Protein AF-A0A7S3NRA3-F1 (afdb_monomer_lite)

Foldseek 3Di:
DVCPVVVQVVVVVVCVPPPDDDDDDDPFQKDKDWDADPPPPWDQVVLDDPQKDWDAQQQFPRLGIIIMGGGNDDRDTPDDDDDVVVNVLSCLLQLQDDDCLRAPPPPHDCVQAVCVLRVNDDPPDDDDPPNVVNVCCLQPNWNQWHKFKKFWAAPPDDDDPGDDADQVCVPDDPQRDAQQNADWQFFKAWPPDDDDTQWTFRHGHGGMGIIGGGCQAQHQDDIPPDDPDRHYDPPTWIKGWDDDPVDIDIITMHTDQRPSRSVSSVVSNVVNVD

Sequence (274 aa):
AAHAQTLTKHIKRYKLRAKLTVRLLGEDEASVWHAWDDSNGVNWDSIVKSTSLSLKDPRAPGLGYRLLQLDQNTPQADLEKTTEEAYTIRRYLNGIPEGQDEISKEHALPQETNMDIMNGIDFHKGCYVGQELTIRTRHRGVVRKRILPCVVYEKEHAPPTALQYHADSAASSLESVTADMIPRDTSIGRFEKRGRSAGKWLKGVGNIGLGLCRLENMTDVTLPGDAASGAFNPEDEFVLDWGEEENRNRVKVKAFVPDWLRTGLDAENSRHQK

Structure (mmCIF, N/CA/C/O backbone):
data_AF-A0A7S3NRA3-F1
#
_entry.id   AF-A0A7S3NRA3-F1
#
loop_
_atom_site.group_PDB
_atom_site.id
_atom_site.type_symbol
_atom_site.label_atom_id
_atom_site.label_alt_id
_atom_site.label_comp_id
_atom_site.label_asym_id
_atom_site.label_entity_id
_atom_site.label_seq_id
_atom_site.pdbx_PDB_ins_code
_atom_site.Cartn_x
_atom_site.Cartn_y
_atom_site.Cartn_z
_atom_site.occupancy
_atom_site.B_iso_or_equiv
_atom_site.auth_seq_id
_atom_site.auth_comp_id
_atom_site.auth_asym_id
_atom_site.auth_atom_id
_atom_site.pdbx_PDB_model_num
ATOM 1 N N . ALA A 1 1 ? 1.410 4.271 17.592 1.00 59.12 1 ALA A N 1
ATOM 2 C CA . ALA A 1 1 ? 1.042 5.298 18.601 1.00 59.12 1 ALA A CA 1
ATOM 3 C C . ALA A 1 1 ? 1.138 6.761 18.112 1.00 59.12 1 ALA A C 1
ATOM 5 O O . ALA A 1 1 ? 0.214 7.531 18.364 1.00 59.12 1 ALA A O 1
ATOM 6 N N . ALA A 1 2 ? 2.202 7.167 17.399 1.00 74.69 2 ALA A N 1
ATOM 7 C CA . ALA A 1 2 ? 2.541 8.582 17.148 1.00 74.69 2 ALA A CA 1
ATOM 8 C C . ALA A 1 2 ? 1.426 9.473 16.547 1.00 74.69 2 ALA A C 1
ATOM 10 O O . ALA A 1 2 ? 1.307 10.645 16.902 1.00 74.69 2 ALA A O 1
ATOM 11 N N . HIS A 1 3 ? 0.564 8.941 15.672 1.00 86.94 3 HIS A N 1
ATOM 12 C CA . HIS A 1 3 ? -0.483 9.736 15.009 1.00 86.94 3 HIS A CA 1
ATOM 13 C C . HIS A 1 3 ? -1.850 9.720 15.713 1.00 86.94 3 HIS A C 1
ATOM 15 O O . HIS A 1 3 ? -2.724 10.518 15.363 1.00 86.94 3 HIS A O 1
ATOM 21 N N . ALA A 1 4 ? -2.047 8.870 16.727 1.00 90.12 4 ALA A N 1
ATOM 22 C CA . ALA A 1 4 ? -3.347 8.690 17.381 1.00 90.12 4 ALA A CA 1
ATOM 23 C C . ALA A 1 4 ? -3.831 9.971 18.088 1.00 90.12 4 ALA A C 1
ATOM 25 O O . ALA A 1 4 ? -5.007 10.345 18.008 1.00 90.12 4 ALA A O 1
ATOM 26 N N . GLN A 1 5 ? -2.912 10.708 18.720 1.00 91.69 5 GLN A N 1
ATOM 27 C CA . GLN A 1 5 ? -3.217 11.996 19.349 1.00 91.69 5 GLN A CA 1
ATOM 28 C C . GLN A 1 5 ? -3.632 13.053 18.323 1.00 91.69 5 GLN A C 1
ATOM 30 O O . GLN A 1 5 ? -4.602 13.784 18.538 1.00 91.69 5 GLN A O 1
ATOM 35 N N . THR A 1 6 ? -2.931 13.113 17.191 1.00 91.94 6 THR A N 1
ATOM 36 C CA . THR A 1 6 ? -3.253 14.023 16.086 1.00 91.94 6 THR A CA 1
ATOM 37 C C . THR A 1 6 ? -4.637 13.723 15.519 1.00 91.94 6 THR A C 1
ATOM 39 O O . THR A 1 6 ? -5.443 14.643 15.372 1.00 91.94 6 THR A O 1
ATOM 42 N N . LEU A 1 7 ? -4.958 12.445 15.291 1.00 91.56 7 LEU A N 1
ATOM 43 C CA . LEU A 1 7 ? -6.283 12.020 14.837 1.00 91.56 7 LEU A CA 1
ATOM 44 C C . LEU A 1 7 ? -7.375 12.374 15.857 1.00 91.56 7 LEU A C 1
ATOM 46 O O . LEU A 1 7 ? -8.414 12.914 15.488 1.00 91.56 7 LEU A O 1
ATOM 50 N N . THR A 1 8 ? -7.121 12.170 17.150 1.00 93.12 8 THR A N 1
ATOM 51 C CA . THR A 1 8 ? -8.066 12.537 18.218 1.00 93.12 8 THR A CA 1
ATOM 52 C C . THR A 1 8 ? -8.358 14.035 18.227 1.00 93.12 8 THR A C 1
ATOM 54 O O . THR A 1 8 ? -9.518 14.443 18.318 1.00 93.12 8 THR A O 1
ATOM 57 N N . LYS A 1 9 ? -7.319 14.874 18.108 1.00 92.38 9 LYS A N 1
ATOM 58 C CA . LYS A 1 9 ? -7.473 16.334 18.000 1.00 92.38 9 LYS A CA 1
ATOM 59 C C . LYS A 1 9 ? -8.262 16.714 16.745 1.00 92.38 9 LYS A C 1
ATOM 61 O O . LYS A 1 9 ? -9.128 17.584 16.821 1.00 92.38 9 LYS A O 1
ATOM 66 N N . HIS A 1 10 ? -8.001 16.045 15.621 1.00 92.12 10 HIS A N 1
ATOM 67 C CA . HIS A 1 10 ? -8.728 16.255 14.373 1.00 92.12 10 HIS A CA 1
ATOM 68 C C . HIS A 1 10 ? -10.219 15.922 14.532 1.00 92.12 10 HIS A C 1
ATOM 70 O O . HIS A 1 10 ? -11.051 16.794 14.312 1.00 92.12 10 HIS A O 1
ATOM 76 N N . ILE A 1 11 ? -10.581 14.732 15.022 1.00 93.06 11 ILE A N 1
ATOM 77 C CA . ILE A 1 11 ? -11.990 14.347 15.230 1.00 93.06 11 ILE A CA 1
ATOM 78 C C . ILE A 1 11 ? -12.690 15.319 16.194 1.00 93.06 11 ILE A C 1
ATOM 80 O O . ILE A 1 11 ? -13.798 15.781 15.919 1.00 93.06 11 ILE A O 1
ATOM 84 N N . LYS A 1 12 ? -12.034 15.700 17.303 1.00 91.31 12 LYS A N 1
ATOM 85 C CA . LYS A 1 12 ? -12.592 16.658 18.275 1.00 91.31 12 LYS A CA 1
ATOM 86 C C . LYS A 1 12 ? -12.882 18.030 17.661 1.00 91.31 12 LYS A C 1
ATOM 88 O O . LYS A 1 12 ? -13.860 18.656 18.063 1.00 91.31 12 LYS A O 1
ATOM 93 N N . ARG A 1 13 ? -12.094 18.472 16.673 1.00 91.62 13 ARG A N 1
ATOM 94 C CA . ARG A 1 13 ? -12.340 19.716 15.924 1.00 91.62 13 ARG A CA 1
ATOM 95 C C . ARG A 1 13 ? -13.656 19.667 15.137 1.00 91.62 13 ARG A C 1
ATOM 97 O O . ARG A 1 13 ? -14.356 20.671 15.088 1.00 91.62 13 ARG A O 1
ATOM 104 N N . TYR A 1 14 ? -14.006 18.513 14.566 1.00 91.12 14 TYR A N 1
ATOM 105 C CA . TYR A 1 14 ? -15.191 18.346 13.708 1.00 91.12 14 TYR A CA 1
ATOM 106 C C . TYR A 1 14 ? -16.435 17.809 14.430 1.00 91.12 14 TYR A C 1
ATOM 108 O O . TYR A 1 14 ? -17.508 17.761 13.840 1.00 91.12 14 TYR A O 1
ATOM 116 N N . LYS A 1 15 ? -16.336 17.456 15.717 1.00 87.81 15 LYS A N 1
ATOM 117 C CA . LYS A 1 15 ? -17.456 16.937 16.523 1.00 87.81 15 LYS A CA 1
ATOM 118 C C . LYS A 1 15 ? -18.654 17.905 16.640 1.00 87.81 15 LYS A C 1
ATOM 120 O O . LYS A 1 15 ? -19.714 17.446 17.030 1.00 87.81 15 LYS A O 1
ATOM 125 N N . LEU A 1 16 ? -18.509 19.209 16.367 1.00 79.50 16 LEU A N 1
ATOM 126 C CA . LEU A 1 16 ? -19.531 20.284 16.443 1.00 79.50 16 LEU A CA 1
ATOM 127 C C . LEU A 1 16 ? -20.929 19.865 16.956 1.00 79.50 16 LEU A C 1
ATOM 129 O O . LEU A 1 16 ? -21.807 19.485 16.188 1.00 79.50 16 LEU A O 1
ATOM 133 N N . ARG A 1 17 ? -21.142 19.973 18.278 1.00 85.62 17 ARG A N 1
ATOM 134 C CA . ARG A 1 17 ? -22.406 19.664 18.991 1.00 85.62 17 ARG A CA 1
ATOM 135 C C . ARG A 1 17 ? -22.918 18.216 18.882 1.00 85.62 17 ARG A C 1
ATOM 137 O O . ARG A 1 17 ? -23.920 17.896 19.519 1.00 85.62 17 ARG A O 1
ATOM 144 N N . ALA A 1 18 ? -22.244 17.325 18.158 1.00 92.06 18 ALA A N 1
ATOM 145 C CA . ALA A 1 18 ? -22.590 15.913 18.116 1.00 92.06 18 ALA A CA 1
ATOM 146 C C . ALA A 1 18 ? -22.440 15.277 19.505 1.00 92.06 18 ALA A C 1
ATOM 148 O O . ALA A 1 18 ? -21.462 15.510 20.230 1.00 92.06 18 ALA A O 1
ATOM 149 N N . LYS A 1 19 ? -23.407 14.426 19.861 1.00 92.81 19 LYS A N 1
ATOM 150 C CA . LYS A 1 19 ? -23.413 13.629 21.095 1.00 92.81 19 LYS A CA 1
ATOM 151 C C . LYS A 1 19 ? -22.446 12.440 20.972 1.00 92.81 19 LYS A C 1
ATOM 153 O O . LYS A 1 19 ? -22.865 11.293 20.935 1.00 92.81 19 LYS A O 1
ATOM 158 N N . LEU A 1 20 ? -21.150 12.729 20.859 1.00 92.50 20 LEU A N 1
ATOM 159 C CA . LEU A 1 20 ? -20.082 11.748 20.629 1.00 92.50 20 LEU A CA 1
ATOM 160 C C . LEU A 1 20 ? -18.933 11.952 21.618 1.00 92.50 20 LEU A C 1
ATOM 162 O O . LEU A 1 20 ? -18.369 13.038 21.667 1.00 92.50 20 LEU A O 1
ATOM 166 N N . THR A 1 21 ? -18.503 10.940 22.362 1.00 91.81 21 THR A N 1
ATOM 167 C CA . THR A 1 21 ? -17.294 11.042 23.202 1.00 91.81 21 THR A CA 1
ATOM 168 C C . THR A 1 21 ? -16.125 10.352 22.514 1.00 91.81 21 THR A C 1
ATOM 170 O O . THR A 1 21 ? -16.274 9.253 21.998 1.00 91.81 21 THR A O 1
ATOM 173 N N . VAL A 1 22 ? -14.962 11.011 22.492 1.00 92.69 22 VAL A N 1
ATOM 174 C CA . VAL A 1 22 ? -13.744 10.489 21.856 1.00 92.69 22 VAL A CA 1
ATOM 175 C C . VAL A 1 22 ? -12.616 10.497 22.876 1.00 92.69 22 VAL A C 1
ATOM 177 O O . VAL A 1 22 ? -12.253 11.559 23.401 1.00 92.69 22 VAL A O 1
ATOM 180 N N . ARG A 1 23 ? -12.058 9.315 23.130 1.00 93.06 23 ARG A N 1
ATOM 181 C CA . ARG A 1 23 ? -10.952 9.073 24.054 1.00 93.06 23 ARG A CA 1
ATOM 182 C C . ARG A 1 23 ? -9.958 8.114 23.399 1.00 93.06 23 ARG A C 1
ATOM 184 O O . ARG A 1 23 ? -10.362 7.248 22.632 1.00 93.06 23 ARG A O 1
ATOM 191 N N . LEU A 1 24 ? -8.678 8.303 23.698 1.00 93.38 24 LEU A N 1
ATOM 192 C CA . LEU A 1 24 ? -7.640 7.331 23.371 1.00 93.38 24 LEU A CA 1
ATOM 193 C C . LEU A 1 24 ? -7.653 6.219 24.418 1.00 93.38 24 LEU A C 1
ATOM 195 O O . LEU A 1 24 ? -7.679 6.520 25.612 1.00 93.38 24 LEU A O 1
ATOM 199 N N . LEU A 1 25 ? -7.653 4.974 23.958 1.00 92.25 25 LEU A N 1
ATOM 200 C CA . LEU A 1 25 ? -7.436 3.815 24.817 1.00 92.25 25 LEU A CA 1
ATOM 201 C C . LEU A 1 25 ? -5.934 3.675 25.088 1.00 92.25 25 LEU A C 1
ATOM 203 O O . LEU A 1 25 ? -5.132 3.904 24.176 1.00 92.25 25 LEU A O 1
ATOM 207 N N . GLY A 1 26 ? -5.577 3.366 26.333 1.00 90.19 26 GLY A N 1
ATOM 208 C CA . GLY A 1 26 ? -4.221 2.981 26.711 1.00 90.19 26 GLY A CA 1
ATOM 209 C C . GLY A 1 26 ? -3.817 1.643 26.092 1.00 90.19 26 GLY A C 1
ATOM 210 O O . GLY A 1 26 ? -4.669 0.850 25.689 1.00 90.19 26 GLY A O 1
ATOM 211 N N . GLU A 1 27 ? -2.510 1.391 26.015 1.00 87.19 27 GLU A N 1
ATOM 212 C CA . GLU A 1 27 ? -1.958 0.115 25.524 1.00 87.19 27 GLU A CA 1
ATOM 213 C C . GLU A 1 27 ? -2.350 -1.068 26.425 1.00 87.19 27 GLU A C 1
ATOM 215 O O . GLU A 1 27 ? -2.384 -2.211 25.983 1.00 87.19 27 GLU A O 1
ATOM 220 N N . ASP A 1 28 ? -2.694 -0.778 27.678 1.00 89.88 28 ASP A N 1
ATOM 221 C CA . ASP A 1 28 ? -3.204 -1.708 28.675 1.00 89.88 28 ASP A CA 1
ATOM 222 C C . ASP A 1 28 ? -4.719 -1.960 28.580 1.00 89.88 28 ASP A C 1
ATOM 224 O O . ASP A 1 28 ? -5.219 -2.928 29.153 1.00 89.88 28 ASP A O 1
ATOM 228 N N . GLU A 1 29 ? -5.455 -1.101 27.870 1.00 93.12 29 GLU A N 1
ATOM 229 C CA . GLU A 1 29 ? -6.908 -1.211 27.701 1.00 93.12 29 GLU A CA 1
ATOM 230 C C . GLU A 1 29 ? -7.298 -1.962 26.429 1.00 93.12 29 GLU A C 1
ATOM 232 O O . GLU A 1 29 ? -8.356 -2.590 26.387 1.00 93.12 29 GLU A O 1
ATOM 237 N N . ALA A 1 30 ? -6.500 -1.845 25.365 1.00 93.31 30 ALA A N 1
ATOM 238 C CA . ALA A 1 30 ? -6.765 -2.547 24.121 1.00 93.31 30 ALA A CA 1
ATOM 239 C C . ALA A 1 30 ? -5.512 -2.749 23.266 1.00 93.31 30 ALA A C 1
ATOM 241 O O . ALA A 1 30 ? -4.667 -1.862 23.146 1.00 93.31 30 ALA A O 1
ATOM 242 N N . SER A 1 31 ? -5.464 -3.881 22.565 1.00 93.56 31 SER A N 1
ATOM 243 C CA . SER A 1 31 ? -4.433 -4.195 21.576 1.00 93.56 31 SER A CA 1
ATOM 244 C C . SER A 1 31 ? -5.043 -4.682 20.260 1.00 93.56 31 SER A C 1
ATOM 246 O O . SER A 1 31 ? -6.113 -5.296 20.223 1.00 93.56 31 SER A O 1
ATOM 248 N N . VAL A 1 32 ? -4.370 -4.365 19.152 1.00 93.75 32 VAL A N 1
ATOM 249 C CA . VAL A 1 32 ? -4.775 -4.768 17.800 1.00 93.75 32 VAL A CA 1
ATOM 250 C C . VAL A 1 32 ? -3.799 -5.814 17.300 1.00 93.75 32 VAL A C 1
ATOM 252 O O . VAL A 1 32 ? -2.595 -5.581 17.280 1.00 93.75 32 VAL A O 1
ATOM 255 N N . TRP A 1 33 ? -4.339 -6.939 16.854 1.00 94.44 33 TRP A N 1
ATOM 256 C CA . TRP A 1 33 ? -3.578 -8.050 16.312 1.00 94.44 33 TRP A CA 1
ATOM 257 C C . TRP A 1 33 ? -4.037 -8.355 14.897 1.00 94.44 33 TRP A C 1
ATOM 259 O O . TRP A 1 33 ? -5.157 -8.035 14.481 1.00 94.44 33 TRP A O 1
ATOM 269 N N . HIS A 1 34 ? -3.159 -9.019 14.165 1.00 95.25 34 HIS A N 1
ATOM 270 C CA . HIS A 1 34 ? -3.490 -9.621 12.895 1.00 95.25 34 HIS A CA 1
ATOM 271 C C . HIS A 1 34 ? -3.170 -11.105 12.954 1.00 95.25 34 HIS A C 1
ATOM 273 O O . HIS A 1 34 ? -2.118 -11.494 13.454 1.00 95.25 34 HIS A O 1
ATOM 279 N N . ALA A 1 35 ? -4.084 -11.911 12.442 1.00 94.31 35 ALA A N 1
ATOM 280 C CA . ALA A 1 35 ? -3.972 -13.354 12.421 1.00 94.31 35 ALA A CA 1
ATOM 281 C C . ALA A 1 35 ? -4.314 -13.854 11.021 1.00 94.31 35 ALA A C 1
ATOM 283 O O . ALA A 1 35 ? -5.191 -13.312 10.349 1.00 94.31 35 ALA A O 1
ATOM 284 N N . TRP A 1 36 ? -3.604 -14.868 10.559 1.00 93.94 36 TRP A N 1
ATOM 285 C CA . TRP A 1 36 ? -3.841 -15.485 9.264 1.00 93.94 36 TRP A CA 1
ATOM 286 C C . TRP A 1 36 ? -3.531 -16.969 9.354 1.00 93.94 36 TRP A C 1
ATOM 288 O O . TRP A 1 36 ? -2.744 -17.396 10.195 1.00 93.94 36 TRP A O 1
ATOM 298 N N . ASP A 1 37 ? -4.166 -17.731 8.477 1.00 91.81 37 ASP A N 1
ATOM 299 C CA . ASP A 1 37 ? -3.952 -19.159 8.338 1.00 91.81 37 ASP A CA 1
ATOM 300 C C . ASP A 1 37 ? -4.157 -19.525 6.871 1.00 91.81 37 ASP A C 1
ATOM 302 O O . ASP A 1 37 ? -5.283 -19.543 6.375 1.00 91.81 37 ASP A O 1
ATOM 306 N N . ASP A 1 38 ? -3.058 -19.788 6.172 1.00 88.94 38 ASP A N 1
ATOM 307 C CA . ASP A 1 38 ? -3.102 -20.122 4.750 1.00 88.94 38 ASP A CA 1
ATOM 308 C C . ASP A 1 38 ? -3.606 -21.566 4.516 1.00 88.94 38 ASP A C 1
ATOM 310 O O . ASP A 1 38 ? -3.949 -21.924 3.389 1.00 88.94 38 ASP A O 1
ATOM 314 N N . SER A 1 39 ? -3.723 -22.383 5.575 1.00 86.44 39 SER A N 1
ATOM 315 C CA . SER A 1 39 ? -4.305 -23.733 5.528 1.00 86.44 39 SER A CA 1
ATOM 316 C C . SER A 1 39 ? -5.827 -23.762 5.728 1.00 86.44 39 SER A C 1
ATOM 318 O O . SER A 1 39 ? -6.461 -24.780 5.446 1.00 86.44 39 SER A O 1
ATOM 320 N N . ASN A 1 40 ? -6.430 -22.644 6.156 1.00 78.88 40 ASN A N 1
ATOM 321 C CA . ASN A 1 40 ? -7.851 -22.518 6.509 1.00 78.88 40 ASN A CA 1
ATOM 322 C C . ASN A 1 40 ? -8.345 -23.531 7.569 1.00 78.88 40 ASN A C 1
ATOM 324 O O . ASN A 1 40 ? -9.515 -23.917 7.560 1.00 78.88 40 ASN A O 1
ATOM 328 N N . GLY A 1 41 ? -7.476 -23.965 8.480 1.00 76.75 41 GLY A N 1
ATOM 329 C CA . GLY A 1 41 ? -7.813 -24.814 9.621 1.00 76.75 41 GLY A CA 1
ATOM 330 C C . GLY A 1 41 ? -8.426 -24.060 10.808 1.00 76.75 41 GLY A C 1
ATOM 331 O O . GLY A 1 41 ? -9.124 -24.668 11.621 1.00 76.75 41 GLY A O 1
ATOM 332 N N . VAL A 1 42 ? -8.217 -22.745 10.919 1.00 81.44 42 VAL A N 1
ATOM 333 C CA . VAL A 1 42 ? -8.727 -21.947 12.048 1.00 81.44 42 VAL A CA 1
ATOM 334 C C . VAL A 1 42 ? -10.215 -21.610 11.907 1.00 81.44 42 VAL A C 1
ATOM 336 O O . VAL A 1 42 ? -10.651 -20.970 10.948 1.00 81.44 42 VAL A O 1
ATOM 339 N N . ASN A 1 43 ? -10.996 -21.941 12.941 1.00 82.25 43 ASN A N 1
ATOM 340 C CA . ASN A 1 43 ? -12.360 -21.441 13.102 1.00 82.25 43 ASN A CA 1
ATOM 341 C C . ASN A 1 43 ? -12.359 -20.052 13.770 1.00 82.25 43 ASN A C 1
ATOM 343 O O . ASN A 1 43 ? -12.315 -19.936 14.997 1.00 82.25 43 ASN A O 1
ATOM 347 N N . TRP A 1 44 ? -12.458 -18.996 12.966 1.00 81.81 44 TRP A N 1
ATOM 348 C CA . TRP A 1 44 ? -12.409 -17.603 13.423 1.00 81.81 44 TRP A CA 1
ATOM 349 C C . TRP A 1 44 ? -13.550 -17.187 14.363 1.00 81.81 44 TRP A C 1
ATOM 351 O O . TRP A 1 44 ? -13.355 -16.271 15.164 1.00 81.81 44 TRP A O 1
ATOM 361 N N . ASP A 1 45 ? -14.697 -17.874 14.328 1.00 78.44 45 ASP A N 1
ATOM 362 C CA . ASP A 1 45 ? -15.826 -17.597 15.227 1.00 78.44 45 ASP A CA 1
ATOM 363 C C . ASP A 1 45 ? -15.503 -17.999 16.675 1.00 78.44 45 ASP A C 1
ATOM 365 O O . ASP A 1 45 ? -15.982 -17.378 17.621 1.00 78.44 45 ASP A O 1
ATOM 369 N N . SER A 1 46 ? -14.627 -18.995 16.865 1.00 74.88 46 SER A N 1
ATOM 370 C CA . SER A 1 46 ? -14.194 -19.457 18.196 1.00 74.88 46 SER A CA 1
ATOM 371 C C . SER A 1 46 ? -13.278 -18.470 18.932 1.00 74.88 46 SER A C 1
ATOM 373 O O . SER A 1 46 ? -13.130 -18.546 20.154 1.00 74.88 46 SER A O 1
ATOM 375 N N . ILE A 1 47 ? -12.692 -17.517 18.200 1.00 74.25 47 ILE A N 1
ATOM 376 C CA . ILE A 1 47 ? -11.830 -16.464 18.752 1.00 74.25 47 ILE A CA 1
ATOM 377 C C . ILE A 1 47 ? -12.675 -15.325 19.344 1.00 74.25 47 ILE A C 1
ATOM 379 O O . ILE A 1 47 ? -12.199 -14.576 20.198 1.00 74.25 47 ILE A O 1
ATOM 383 N N . VAL A 1 48 ? -13.946 -15.203 18.941 1.00 76.75 48 VAL A N 1
ATOM 384 C CA . VAL A 1 48 ? -14.860 -14.186 19.468 1.00 76.75 48 VAL A CA 1
ATOM 385 C C . VAL A 1 48 ? -15.223 -14.521 20.916 1.00 76.75 48 VAL A C 1
ATOM 387 O O . VAL A 1 48 ? -15.832 -15.548 21.212 1.00 76.75 48 VAL A O 1
ATOM 390 N N . LYS A 1 49 ? -14.851 -13.630 21.836 1.00 76.00 49 LYS A N 1
ATOM 391 C CA . LYS A 1 49 ? -15.109 -13.737 23.282 1.00 76.00 49 LYS A CA 1
ATOM 392 C C . LYS A 1 49 ? -15.580 -12.388 23.820 1.00 76.00 49 LYS A C 1
ATOM 394 O O . LYS A 1 49 ? -15.572 -11.390 23.107 1.00 76.00 49 LYS A O 1
ATOM 399 N N . SER A 1 50 ? -15.959 -12.324 25.096 1.00 75.56 50 SER A N 1
ATOM 400 C CA . SER A 1 50 ? -16.383 -11.064 25.731 1.00 75.56 50 SER A CA 1
ATOM 401 C C . SER A 1 50 ? -15.332 -9.947 25.646 1.00 75.56 50 SER A C 1
ATOM 403 O O . SER A 1 50 ? -15.707 -8.779 25.599 1.00 75.56 50 SER A O 1
ATOM 405 N N . THR A 1 51 ? -14.040 -10.293 25.600 1.00 80.50 51 THR A N 1
ATOM 406 C CA . THR A 1 51 ? -12.919 -9.340 25.507 1.00 80.50 51 THR A CA 1
ATOM 407 C C . THR A 1 51 ? -12.189 -9.367 24.160 1.00 80.50 51 THR A C 1
ATOM 409 O O . THR A 1 51 ? -11.175 -8.688 24.014 1.00 80.50 51 THR A O 1
ATOM 412 N N . SER A 1 52 ? -12.702 -10.098 23.162 1.00 87.25 52 SER A N 1
ATOM 413 C CA . SER A 1 52 ? -12.032 -10.287 21.869 1.00 87.25 52 SER A CA 1
ATOM 414 C C . SER A 1 52 ? -13.025 -10.184 20.712 1.00 87.25 52 SER A C 1
ATOM 416 O O . SER A 1 52 ? -13.995 -10.940 20.648 1.00 87.25 52 SER A O 1
ATOM 418 N N . LEU A 1 53 ? -12.765 -9.284 19.763 1.00 88.94 53 LEU A N 1
ATOM 419 C CA . LEU A 1 53 ? -13.502 -9.191 18.500 1.00 88.94 53 LEU A CA 1
ATOM 420 C C . LEU A 1 53 ? -12.628 -9.689 17.352 1.00 88.94 53 LEU A C 1
ATOM 422 O O . LEU A 1 53 ? -11.443 -9.371 17.309 1.00 88.94 53 LEU A O 1
ATOM 426 N N . SER A 1 54 ? -13.228 -10.411 16.407 1.00 91.06 54 SER A N 1
ATOM 427 C CA . SER A 1 54 ? -12.574 -10.881 15.184 1.00 91.06 54 SER A CA 1
ATOM 428 C C . SER A 1 54 ? -13.312 -10.341 13.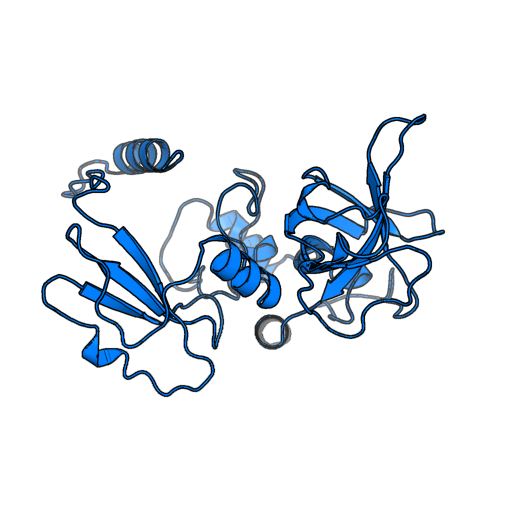964 1.00 91.06 54 SER A C 1
ATOM 430 O O . SER A 1 54 ? -14.542 -10.373 13.904 1.00 91.06 54 SER A O 1
ATOM 432 N N . LEU A 1 55 ? -12.567 -9.812 12.998 1.00 91.62 55 LEU A N 1
ATOM 433 C CA . LEU A 1 55 ? -13.093 -9.256 11.756 1.00 91.62 55 LEU A CA 1
ATOM 434 C C . LEU A 1 55 ? -12.204 -9.716 10.610 1.00 91.62 55 LEU A C 1
ATOM 436 O O . LEU A 1 55 ? -10.990 -9.540 10.669 1.00 91.62 55 LEU A O 1
ATOM 440 N N . LYS A 1 56 ? -12.792 -10.254 9.541 1.00 93.31 56 LYS A N 1
ATOM 441 C CA . LYS A 1 56 ? -12.033 -10.521 8.316 1.00 93.31 56 LYS A CA 1
ATOM 442 C C . LYS A 1 56 ? -11.419 -9.215 7.811 1.00 93.31 56 LYS A C 1
ATOM 444 O O . LYS A 1 56 ? -12.108 -8.196 7.757 1.00 93.31 56 LYS A O 1
ATOM 449 N N . ASP A 1 57 ? -10.141 -9.240 7.448 1.00 96.12 57 ASP A N 1
ATOM 450 C CA . ASP A 1 57 ? -9.478 -8.059 6.908 1.00 96.12 57 ASP A CA 1
ATOM 451 C C . ASP A 1 57 ? -10.093 -7.708 5.538 1.00 96.12 57 ASP A C 1
ATOM 453 O O . ASP A 1 57 ? -10.071 -8.538 4.624 1.00 96.12 57 ASP A O 1
ATOM 457 N N . PRO A 1 58 ? -10.687 -6.512 5.376 1.00 95.56 58 PRO A N 1
ATOM 458 C CA . PRO A 1 58 ? -11.448 -6.182 4.177 1.00 95.56 58 PRO A CA 1
ATOM 459 C C . PRO A 1 58 ? -10.567 -5.720 3.012 1.00 95.56 58 PRO A C 1
ATOM 461 O O . PRO A 1 58 ? -11.093 -5.485 1.925 1.00 95.56 58 PRO A O 1
ATOM 464 N N . ARG A 1 59 ? -9.257 -5.528 3.219 1.00 97.00 59 ARG A N 1
ATOM 465 C CA . ARG A 1 59 ? -8.399 -4.845 2.239 1.00 97.00 59 ARG A CA 1
ATOM 466 C C . ARG A 1 59 ? -8.083 -5.710 1.029 1.00 97.00 59 ARG A C 1
ATOM 468 O O . ARG A 1 59 ? -8.069 -5.200 -0.084 1.00 97.00 59 ARG A O 1
ATOM 475 N N . ALA A 1 60 ? -7.856 -7.002 1.241 1.00 95.56 60 ALA A N 1
ATOM 476 C CA . ALA A 1 60 ? -7.635 -7.956 0.166 1.00 95.56 60 ALA A CA 1
ATOM 477 C C . ALA A 1 60 ? -8.130 -9.360 0.547 1.00 95.56 60 ALA A C 1
ATOM 479 O O . ALA A 1 60 ? -8.069 -9.744 1.721 1.00 95.56 60 ALA A O 1
ATOM 480 N N . PRO A 1 61 ? -8.604 -10.153 -0.432 1.00 93.62 61 PRO A N 1
ATOM 481 C CA . PRO A 1 61 ? -8.907 -11.563 -0.224 1.00 93.62 61 PRO A CA 1
ATOM 482 C C . PRO A 1 61 ? -7.697 -12.313 0.342 1.00 93.62 61 PRO A C 1
ATOM 484 O O . PRO A 1 61 ? -6.573 -12.100 -0.096 1.00 93.62 61 PRO A O 1
ATOM 487 N N . GLY A 1 62 ? -7.929 -13.194 1.316 1.00 90.94 62 GLY A N 1
ATOM 488 C CA . GLY A 1 62 ? -6.875 -14.030 1.898 1.00 90.94 62 GLY A CA 1
ATOM 489 C C . GLY A 1 62 ? -5.901 -13.303 2.831 1.00 90.94 62 GLY A C 1
ATOM 490 O O . GLY A 1 62 ? -5.031 -13.954 3.397 1.00 90.94 62 GLY A O 1
ATOM 491 N N . LEU A 1 63 ? -6.038 -11.990 3.065 1.00 94.81 63 LEU A N 1
ATOM 492 C CA . LEU A 1 63 ? -5.070 -11.268 3.898 1.00 94.81 63 LEU A CA 1
ATOM 493 C C . LEU A 1 63 ? -5.069 -11.752 5.355 1.00 94.81 63 LEU A C 1
ATOM 495 O O . LEU A 1 63 ? -4.000 -11.830 5.952 1.00 94.81 63 LEU A O 1
ATOM 499 N N . GLY A 1 64 ? -6.227 -12.143 5.886 1.00 94.31 64 GLY A N 1
ATOM 500 C CA . GLY A 1 64 ? -6.375 -12.686 7.234 1.00 94.31 64 GLY A CA 1
ATOM 501 C C . GLY A 1 64 ? -7.507 -12.008 7.997 1.00 94.31 64 GLY A C 1
ATOM 502 O O . GLY A 1 64 ? -8.515 -11.596 7.415 1.00 94.31 64 GLY A O 1
ATOM 503 N N . TYR A 1 65 ? -7.333 -11.910 9.309 1.00 94.12 65 TYR A N 1
ATOM 504 C CA . TYR A 1 65 ? -8.295 -11.396 10.271 1.00 94.12 65 TYR A CA 1
ATOM 505 C C . TYR A 1 65 ? -7.635 -10.375 11.192 1.00 94.12 65 TYR A C 1
ATOM 507 O O . TYR A 1 65 ? -6.494 -10.521 11.631 1.00 94.12 65 TYR A O 1
ATOM 515 N N . ARG A 1 66 ? -8.385 -9.328 11.513 1.00 94.38 66 ARG A N 1
ATOM 516 C CA . ARG A 1 66 ? -8.093 -8.376 12.577 1.00 94.38 66 ARG A CA 1
ATOM 517 C C . ARG A 1 66 ? -8.692 -8.880 13.872 1.00 94.38 66 ARG A C 1
ATOM 519 O O . ARG A 1 66 ? -9.887 -9.169 13.909 1.00 94.38 66 ARG A O 1
ATOM 526 N N . LEU A 1 67 ? -7.885 -8.911 14.925 1.00 93.44 67 LEU A N 1
ATOM 527 C CA . LEU A 1 67 ? -8.358 -9.191 16.273 1.00 93.44 67 LEU A CA 1
ATOM 528 C C . LEU A 1 67 ? -8.202 -7.931 17.122 1.00 93.44 67 LEU A C 1
ATOM 530 O O . LEU A 1 67 ? -7.122 -7.342 17.176 1.00 93.44 67 LEU A O 1
ATOM 534 N N . LEU A 1 68 ? -9.282 -7.508 17.770 1.00 92.94 68 LEU A N 1
ATOM 535 C CA . LEU A 1 68 ? -9.250 -6.454 18.777 1.00 92.94 68 LEU A CA 1
ATOM 536 C C . LEU A 1 68 ? -9.402 -7.108 20.144 1.00 92.94 68 LEU A C 1
ATOM 538 O O . LEU A 1 68 ? -10.450 -7.683 20.433 1.00 92.94 68 LEU A O 1
ATOM 542 N N . GLN A 1 69 ? -8.368 -6.996 20.967 1.00 93.62 69 GLN A N 1
ATOM 543 C CA . GLN A 1 69 ? -8.380 -7.442 22.352 1.00 93.62 69 GLN A CA 1
ATOM 544 C C . GLN A 1 69 ? -8.627 -6.237 23.258 1.00 93.62 69 GLN A C 1
ATOM 546 O O . GLN A 1 69 ? -7.981 -5.210 23.074 1.00 93.62 69 GLN A O 1
ATOM 551 N N . LEU A 1 70 ? -9.556 -6.347 24.207 1.00 92.88 70 LEU A N 1
ATOM 552 C CA . LEU A 1 70 ? -9.983 -5.262 25.108 1.00 92.88 70 LEU A CA 1
ATOM 553 C C . LEU A 1 70 ? -9.468 -5.443 26.548 1.00 92.88 70 LEU A C 1
ATOM 555 O O . LEU A 1 70 ? -10.128 -5.063 27.514 1.00 92.88 70 LEU A O 1
ATOM 559 N N . ASP A 1 71 ? -8.316 -6.092 26.681 1.00 91.00 71 ASP A N 1
ATOM 560 C CA . ASP A 1 71 ? -7.567 -6.275 27.920 1.00 91.00 71 ASP A CA 1
ATOM 561 C C . ASP A 1 71 ? -6.067 -6.464 27.588 1.00 91.00 71 ASP A C 1
ATOM 563 O O . ASP A 1 71 ? -5.652 -6.340 26.431 1.00 91.00 71 ASP A O 1
ATOM 567 N N . GLN A 1 72 ? -5.252 -6.766 28.603 1.00 88.44 72 GLN A N 1
ATOM 568 C CA . GLN A 1 72 ? -3.801 -6.968 28.467 1.00 88.44 72 GLN A CA 1
ATOM 569 C C . GLN A 1 72 ? -3.408 -8.367 27.964 1.00 88.44 72 GLN A C 1
ATOM 571 O O . GLN A 1 72 ? -2.219 -8.666 27.828 1.00 88.44 72 GLN A O 1
ATOM 576 N N . ASN A 1 73 ? -4.373 -9.258 27.732 1.00 88.62 73 ASN A N 1
ATOM 577 C CA . ASN A 1 73 ? -4.073 -10.624 27.331 1.00 88.62 73 ASN A CA 1
ATOM 578 C C . ASN A 1 73 ? -3.696 -10.686 25.846 1.00 88.62 73 ASN A C 1
ATOM 580 O O . ASN A 1 73 ? -3.957 -9.783 25.059 1.00 88.62 73 ASN A O 1
ATOM 584 N N . THR A 1 74 ? -3.073 -11.786 25.434 1.00 87.00 74 THR A N 1
ATOM 585 C CA . THR A 1 74 ? -2.953 -12.110 24.007 1.00 87.00 74 THR A CA 1
ATOM 586 C C . THR A 1 74 ? -4.219 -12.852 23.565 1.00 87.00 74 THR A C 1
ATOM 588 O O . THR A 1 74 ? -4.667 -13.737 24.310 1.00 87.00 74 THR A O 1
ATOM 591 N N . PRO A 1 75 ? -4.796 -12.536 22.385 1.00 86.88 75 PRO A N 1
ATOM 592 C CA . PRO A 1 75 ? -5.908 -13.295 21.832 1.00 86.88 75 PRO A CA 1
ATOM 593 C C . PRO A 1 75 ? -5.600 -14.792 21.830 1.00 86.88 75 PRO A C 1
ATOM 595 O O . PRO A 1 75 ? -4.551 -15.223 21.359 1.00 86.88 75 PRO A O 1
ATOM 598 N N . GLN A 1 76 ? -6.514 -15.586 22.379 1.00 83.31 76 GLN A N 1
ATOM 599 C CA . GLN A 1 76 ? -6.373 -17.039 22.415 1.00 83.31 76 GLN A CA 1
ATOM 600 C C . GLN A 1 76 ? -6.764 -17.598 21.046 1.00 83.31 76 GLN A C 1
ATOM 602 O O . GLN A 1 76 ? -7.953 -17.726 20.753 1.00 83.31 76 GLN A O 1
ATOM 607 N N . ALA A 1 77 ? -5.766 -17.897 20.222 1.00 82.44 77 ALA A N 1
ATOM 608 C CA . ALA A 1 77 ? -5.916 -18.543 18.926 1.00 82.44 77 ALA A CA 1
ATOM 609 C C . ALA A 1 77 ? -4.962 -19.738 18.854 1.00 82.44 77 ALA A C 1
ATOM 611 O O . ALA A 1 77 ? -3.854 -19.666 19.386 1.00 82.44 77 ALA A O 1
ATOM 612 N N . ASP A 1 78 ? -5.386 -20.816 18.196 1.00 85.94 78 ASP A N 1
ATOM 613 C CA . ASP A 1 78 ? -4.530 -21.970 17.896 1.00 85.94 78 ASP A CA 1
ATOM 614 C C . ASP A 1 78 ? -3.615 -21.638 16.707 1.00 85.94 78 ASP A C 1
ATOM 616 O O . ASP A 1 78 ? -3.780 -22.125 15.592 1.00 85.94 78 ASP A O 1
ATOM 620 N N . LEU A 1 79 ? -2.739 -20.660 16.930 1.00 88.12 79 LEU A N 1
ATOM 621 C CA . LEU A 1 79 ? -1.834 -20.087 15.947 1.00 88.12 79 LEU A CA 1
ATOM 622 C C . LEU A 1 79 ? -0.492 -19.789 16.601 1.00 88.12 79 LEU A C 1
ATOM 624 O O . LEU A 1 79 ? -0.410 -19.402 17.769 1.00 88.12 79 LEU A O 1
ATOM 628 N N . GLU A 1 80 ? 0.568 -19.902 15.811 1.00 91.00 80 GLU A N 1
ATOM 629 C CA . GLU A 1 80 ? 1.892 -19.478 16.235 1.00 91.00 80 GLU A CA 1
ATOM 630 C C . GLU A 1 80 ? 1.977 -17.946 16.268 1.00 91.00 80 GLU A C 1
ATOM 632 O O . GLU A 1 80 ? 1.622 -17.248 15.313 1.00 91.00 80 GLU A O 1
ATOM 637 N N . LYS A 1 81 ? 2.473 -17.402 17.383 1.00 93.19 81 LYS A N 1
ATOM 638 C CA . LYS A 1 81 ? 2.761 -15.973 17.492 1.00 93.19 81 LYS A CA 1
ATOM 639 C C . LYS A 1 81 ? 4.032 -15.648 16.711 1.00 93.19 81 LYS A C 1
ATOM 641 O O . LYS A 1 81 ? 5.074 -16.246 16.947 1.00 93.19 81 LYS A O 1
ATOM 646 N N . THR A 1 82 ? 3.965 -14.628 15.862 1.00 94.62 82 THR A N 1
ATOM 647 C CA . THR A 1 82 ? 5.101 -14.160 15.057 1.00 94.62 82 THR A CA 1
ATOM 648 C C . THR A 1 82 ? 5.369 -12.661 15.252 1.00 94.62 82 THR A C 1
ATOM 650 O O . THR A 1 82 ? 4.716 -12.000 16.064 1.00 94.62 82 THR A O 1
ATOM 653 N N . THR A 1 83 ? 6.371 -12.128 14.554 1.00 95.44 83 THR A N 1
ATOM 654 C CA . THR A 1 83 ? 6.842 -10.742 14.671 1.00 95.44 83 THR A CA 1
ATOM 655 C C . THR A 1 83 ? 6.006 -9.762 13.837 1.00 95.44 83 THR A C 1
ATOM 657 O O . THR A 1 83 ? 5.326 -10.136 12.878 1.00 95.44 83 THR A O 1
ATOM 660 N N . GLU A 1 84 ? 6.089 -8.466 14.156 1.00 94.94 84 GLU A N 1
ATOM 661 C CA . GLU A 1 84 ? 5.501 -7.406 13.315 1.00 94.94 84 GLU A CA 1
ATOM 662 C C . GLU A 1 84 ? 6.145 -7.335 11.920 1.00 94.94 84 GLU A C 1
ATOM 664 O O . GLU A 1 84 ? 5.502 -6.942 10.942 1.00 94.94 84 GLU A O 1
ATOM 669 N N . GLU A 1 85 ? 7.409 -7.746 11.809 1.00 95.50 85 GLU A N 1
ATOM 670 C CA . GLU A 1 85 ? 8.113 -7.837 10.534 1.00 95.50 85 GLU A CA 1
ATOM 671 C C . GLU A 1 85 ? 7.499 -8.914 9.635 1.00 95.50 85 GLU A C 1
ATOM 673 O O . GLU A 1 85 ? 7.223 -8.635 8.471 1.00 95.50 85 GLU A O 1
ATOM 678 N N . ALA A 1 86 ? 7.159 -10.093 10.173 1.00 96.56 86 ALA A N 1
ATOM 679 C CA . ALA A 1 86 ? 6.451 -11.132 9.421 1.00 96.56 86 ALA A CA 1
ATOM 680 C C . ALA A 1 86 ? 5.089 -10.638 8.899 1.00 96.56 86 ALA A C 1
ATOM 682 O O . ALA A 1 86 ? 4.716 -10.896 7.751 1.00 96.56 86 ALA A O 1
ATOM 683 N N . TYR A 1 87 ? 4.368 -9.853 9.704 1.00 97.25 87 TYR A N 1
ATOM 684 C CA . TYR A 1 87 ? 3.145 -9.182 9.260 1.00 97.25 87 TYR A CA 1
ATOM 685 C C . TYR A 1 87 ? 3.410 -8.150 8.148 1.00 97.25 87 TYR A C 1
ATOM 687 O O . TYR A 1 87 ? 2.663 -8.088 7.169 1.00 97.25 87 TYR A O 1
ATOM 695 N N . THR A 1 88 ? 4.485 -7.368 8.259 1.00 97.62 88 THR A N 1
ATOM 696 C CA . THR A 1 88 ? 4.901 -6.400 7.230 1.00 97.62 88 THR A CA 1
ATOM 697 C C . THR A 1 88 ? 5.257 -7.095 5.917 1.00 97.62 88 THR A C 1
ATOM 699 O O . THR A 1 88 ? 4.757 -6.700 4.864 1.00 97.62 88 THR A O 1
ATOM 702 N N . ILE A 1 89 ? 6.019 -8.189 5.975 1.00 97.44 89 ILE A N 1
ATOM 703 C CA . ILE A 1 89 ? 6.341 -9.037 4.823 1.00 97.44 89 ILE A CA 1
ATOM 704 C C . ILE A 1 89 ? 5.054 -9.561 4.181 1.00 97.44 89 ILE A C 1
ATOM 706 O O . ILE A 1 89 ? 4.867 -9.392 2.976 1.00 97.44 89 ILE A O 1
ATOM 710 N N . ARG A 1 90 ? 4.112 -10.110 4.967 1.00 97.44 90 ARG A N 1
ATOM 711 C CA . ARG A 1 90 ? 2.813 -10.576 4.444 1.00 97.44 90 ARG A CA 1
ATOM 712 C C . ARG A 1 90 ? 2.067 -9.465 3.706 1.00 97.44 90 ARG A C 1
ATOM 714 O O . ARG A 1 90 ? 1.530 -9.708 2.624 1.00 97.44 90 ARG A O 1
ATOM 721 N N . ARG A 1 91 ? 2.028 -8.249 4.258 1.00 98.12 91 ARG A N 1
ATOM 722 C CA . ARG A 1 91 ? 1.392 -7.099 3.597 1.00 98.12 91 ARG A CA 1
ATOM 723 C C . ARG A 1 91 ? 2.075 -6.740 2.286 1.00 98.12 91 ARG A C 1
ATOM 725 O O . ARG A 1 91 ? 1.376 -6.526 1.300 1.00 98.12 91 ARG A O 1
ATOM 732 N N . TYR A 1 92 ? 3.404 -6.695 2.255 1.00 98.31 92 TYR A N 1
ATOM 733 C CA . TYR A 1 92 ? 4.154 -6.377 1.040 1.00 98.31 92 TYR A CA 1
ATOM 734 C C . TYR A 1 92 ? 3.978 -7.448 -0.030 1.00 98.31 92 TYR A C 1
ATOM 736 O O . TYR A 1 92 ? 3.716 -7.100 -1.173 1.00 98.31 92 TYR A O 1
ATOM 744 N N . LEU A 1 93 ? 3.980 -8.733 0.326 1.00 97.75 93 LEU A N 1
ATOM 745 C CA . LEU A 1 93 ? 3.667 -9.812 -0.618 1.00 97.75 93 LEU A CA 1
ATOM 746 C C . LEU A 1 93 ? 2.240 -9.707 -1.190 1.00 97.75 93 LEU A C 1
ATOM 748 O O . LEU A 1 93 ? 1.988 -10.144 -2.307 1.00 97.75 93 LEU A O 1
ATOM 752 N N . ASN A 1 94 ? 1.313 -9.076 -0.463 1.00 97.88 94 ASN A N 1
ATOM 753 C CA . ASN A 1 94 ? -0.049 -8.807 -0.933 1.00 97.88 94 ASN A CA 1
ATOM 754 C C . ASN A 1 94 ? -0.232 -7.406 -1.549 1.00 97.88 94 ASN A C 1
ATOM 756 O O . ASN A 1 94 ? -1.338 -7.080 -1.980 1.00 97.88 94 ASN A O 1
ATOM 760 N N . GLY A 1 95 ? 0.806 -6.565 -1.598 1.00 98.06 95 GLY A N 1
ATOM 761 C CA . GLY A 1 95 ? 0.713 -5.198 -2.117 1.00 98.06 95 GLY A CA 1
ATOM 762 C C . GLY A 1 95 ? -0.121 -4.235 -1.266 1.00 98.06 95 GLY A C 1
ATOM 763 O O . GLY A 1 95 ? -0.755 -3.336 -1.817 1.00 98.06 95 GLY A O 1
ATOM 764 N N . ILE A 1 96 ? -0.162 -4.429 0.057 1.00 98.38 96 ILE A N 1
ATOM 765 C CA . ILE A 1 96 ? -1.043 -3.689 0.972 1.00 98.38 96 ILE A CA 1
ATOM 766 C C . ILE A 1 96 ? -0.279 -2.592 1.727 1.00 98.38 96 ILE A C 1
ATOM 768 O O . ILE A 1 96 ? 0.446 -2.909 2.679 1.00 98.38 96 ILE A O 1
ATOM 772 N N . PRO A 1 97 ? -0.481 -1.306 1.378 1.00 97.69 97 PRO A N 1
ATOM 773 C CA . PRO A 1 97 ? 0.095 -0.203 2.131 1.00 97.69 97 PRO A CA 1
ATOM 774 C C . PRO A 1 97 ? -0.622 0.028 3.473 1.00 97.69 97 PRO A C 1
ATOM 776 O O . PRO A 1 97 ? -1.852 -0.019 3.562 1.00 97.69 97 PRO A O 1
ATOM 779 N N . GLU A 1 98 ? 0.139 0.339 4.518 1.00 96.19 98 GLU A N 1
ATOM 780 C CA . GLU A 1 98 ? -0.335 0.681 5.859 1.00 96.19 98 GLU 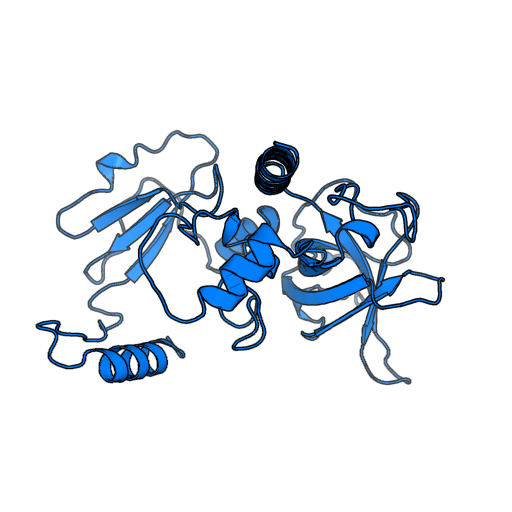A CA 1
ATOM 781 C C . GLU A 1 98 ? 0.577 1.730 6.519 1.00 96.19 98 GLU A C 1
ATOM 783 O O . GLU A 1 98 ? 1.798 1.659 6.464 1.00 96.19 98 GLU A O 1
ATOM 788 N N . GLY A 1 99 ? -0.015 2.723 7.187 1.00 93.12 99 GLY A N 1
ATOM 789 C CA . GLY A 1 99 ? 0.754 3.735 7.921 1.00 93.12 99 GLY A CA 1
ATOM 790 C C . GLY A 1 99 ? 1.353 4.848 7.050 1.00 93.12 99 GLY A C 1
ATOM 791 O O . GLY A 1 99 ? 1.112 4.938 5.850 1.00 93.12 99 GLY A O 1
ATOM 792 N N . GLN A 1 100 ? 2.063 5.787 7.684 1.00 91.50 100 GLN A N 1
ATOM 793 C CA . GLN A 1 100 ? 2.523 7.031 7.039 1.00 91.50 100 GLN A CA 1
ATOM 794 C C . GLN A 1 100 ? 3.850 6.903 6.285 1.00 91.50 100 GLN A C 1
ATOM 796 O O . GLN A 1 100 ? 4.164 7.763 5.456 1.00 91.50 100 GLN A O 1
ATOM 801 N N . ASP A 1 101 ? 4.609 5.841 6.542 1.00 91.00 101 ASP A N 1
ATOM 802 C CA . ASP A 1 101 ? 5.834 5.534 5.800 1.00 91.00 101 ASP A CA 1
ATOM 803 C C . ASP A 1 101 ? 5.517 5.025 4.393 1.00 91.00 101 ASP A C 1
ATOM 805 O O . ASP A 1 101 ? 6.229 5.326 3.439 1.00 91.00 101 ASP A O 1
ATOM 809 N N . GLU A 1 102 ? 4.382 4.345 4.253 1.00 95.19 102 GLU A N 1
ATOM 810 C CA . GLU A 1 102 ? 3.916 3.750 3.004 1.00 95.19 102 GLU A CA 1
ATOM 811 C C . GLU A 1 102 ? 2.859 4.633 2.315 1.00 95.19 102 GLU A C 1
ATOM 813 O O . GLU A 1 102 ? 2.751 4.647 1.091 1.00 95.19 102 GLU A O 1
ATOM 818 N N . ILE A 1 103 ? 2.099 5.426 3.082 1.00 94.56 103 ILE A N 1
ATOM 819 C CA . ILE A 1 103 ? 1.074 6.345 2.569 1.00 94.56 103 ILE A CA 1
ATOM 820 C C . ILE A 1 103 ? 1.455 7.785 2.907 1.00 94.56 103 ILE A C 1
ATOM 822 O O . ILE A 1 103 ? 1.347 8.229 4.051 1.00 94.56 103 ILE A O 1
ATOM 826 N N . SER A 1 104 ? 1.867 8.546 1.893 1.00 88.31 104 SER A N 1
ATOM 827 C CA . SER A 1 104 ? 2.277 9.944 2.058 1.00 88.31 104 SER A CA 1
ATOM 828 C C . SER A 1 104 ? 1.136 10.827 2.557 1.00 88.31 104 SER A C 1
ATOM 830 O O . SER A 1 104 ? 0.138 11.047 1.868 1.00 88.31 104 SER A O 1
ATOM 832 N N . LYS A 1 105 ? 1.309 11.372 3.763 1.00 84.94 105 LYS A N 1
ATOM 833 C CA . LYS A 1 105 ? 0.367 12.305 4.383 1.00 84.94 105 LYS A CA 1
ATOM 834 C C . LYS A 1 105 ? 0.086 13.489 3.459 1.00 84.94 105 LYS A C 1
ATOM 836 O O . LYS A 1 105 ? 1.016 14.019 2.862 1.00 84.94 105 LYS A O 1
ATOM 841 N N . GLU A 1 106 ? -1.179 13.904 3.365 1.00 83.31 106 GLU A N 1
ATOM 842 C CA . GLU A 1 106 ? -1.655 15.098 2.627 1.00 83.31 106 GLU A CA 1
ATOM 843 C C . GLU A 1 106 ? -1.428 15.099 1.102 1.00 83.31 106 GLU A C 1
ATOM 845 O O . GLU A 1 106 ? -2.090 15.855 0.395 1.00 83.31 106 GLU A O 1
ATOM 850 N N . HIS A 1 107 ? -0.567 14.226 0.580 1.00 84.19 107 HIS A N 1
ATOM 851 C CA . HIS A 1 107 ? -0.227 14.141 -0.838 1.00 84.19 107 HIS A CA 1
ATOM 852 C C . HIS A 1 107 ? -0.768 12.881 -1.520 1.00 84.19 107 HIS A C 1
ATOM 854 O O . HIS A 1 107 ? -0.922 12.878 -2.739 1.00 84.19 107 HIS A O 1
ATOM 860 N N . ALA A 1 108 ? -1.048 11.815 -0.764 1.00 88.38 108 ALA A N 1
ATOM 861 C CA . ALA A 1 108 ? -1.583 10.583 -1.325 1.00 88.38 108 ALA A CA 1
ATOM 862 C C . ALA A 1 108 ? -3.040 10.758 -1.775 1.00 88.38 108 ALA A C 1
ATOM 864 O O . ALA A 1 108 ? -3.911 11.141 -0.990 1.00 88.38 108 ALA A O 1
ATO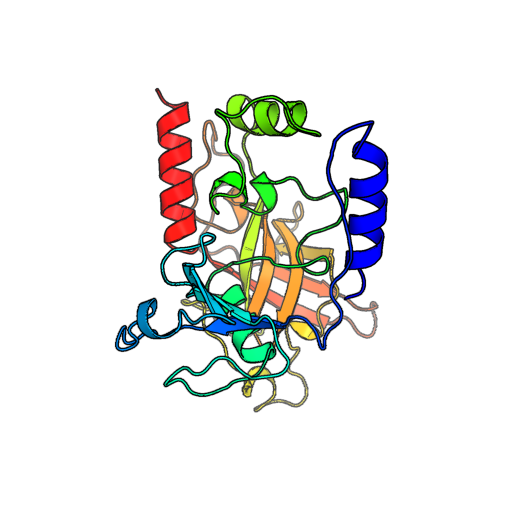M 865 N N . LEU A 1 109 ? -3.315 10.418 -3.034 1.00 92.56 109 LEU A N 1
ATOM 866 C CA . LEU A 1 109 ? -4.680 10.245 -3.517 1.00 92.56 109 LEU A CA 1
ATOM 867 C C . LEU A 1 109 ? -5.184 8.846 -3.123 1.00 92.56 109 LEU A C 1
ATOM 869 O O . LEU A 1 109 ? -4.457 7.877 -3.344 1.00 92.56 109 LEU A O 1
ATOM 873 N N . PRO A 1 110 ? -6.423 8.698 -2.614 1.00 94.75 110 PRO A N 1
ATOM 874 C CA . PRO A 1 110 ? -6.964 7.395 -2.216 1.00 94.75 110 PRO A CA 1
ATOM 875 C C . PRO A 1 110 ? -6.892 6.324 -3.312 1.00 94.75 110 PRO A C 1
ATOM 877 O O . PRO A 1 110 ? -6.634 5.158 -3.036 1.00 94.75 110 PRO A O 1
ATOM 880 N N . GLN A 1 111 ? -7.085 6.709 -4.574 1.00 95.00 111 GLN A N 1
ATOM 881 C CA . GLN A 1 111 ? -6.972 5.777 -5.693 1.00 95.00 111 GLN A CA 1
ATOM 882 C C . GLN A 1 111 ? -5.523 5.390 -6.007 1.00 95.00 111 GLN A C 1
ATOM 884 O O . GLN A 1 111 ? -5.267 4.266 -6.419 1.00 95.00 111 GLN A O 1
ATOM 889 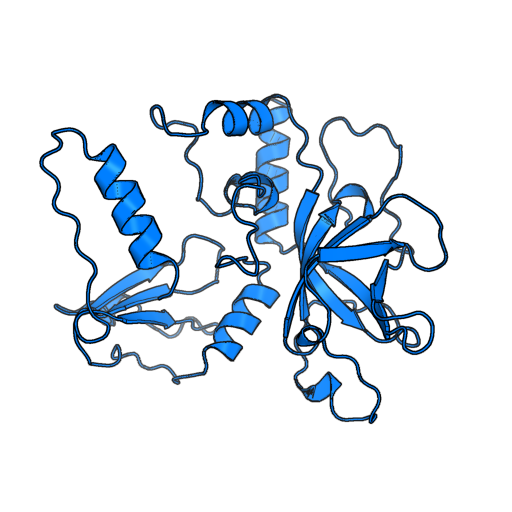N N . GLU A 1 112 ? -4.550 6.278 -5.781 1.00 95.94 112 GLU A N 1
ATOM 890 C CA . GLU A 1 112 ? -3.134 5.923 -5.947 1.00 95.94 112 GLU A CA 1
ATOM 891 C C . GLU A 1 112 ? -2.676 4.926 -4.869 1.00 95.94 112 GLU A C 1
ATOM 893 O O . GLU A 1 112 ? -1.729 4.178 -5.085 1.00 95.94 112 GLU A O 1
ATOM 898 N N . THR A 1 113 ? -3.363 4.865 -3.725 1.00 96.94 113 THR A N 1
ATOM 899 C CA . THR A 1 113 ? -3.091 3.912 -2.637 1.00 96.94 113 THR A CA 1
ATOM 900 C C . THR A 1 113 ? -3.988 2.675 -2.674 1.00 96.94 113 THR A C 1
ATOM 902 O O . THR A 1 113 ? -3.956 1.883 -1.737 1.00 96.94 113 THR A O 1
ATOM 905 N N . ASN A 1 114 ? -4.774 2.495 -3.740 1.00 97.56 114 ASN A N 1
ATOM 906 C CA . ASN A 1 114 ? -5.719 1.390 -3.939 1.00 97.56 114 ASN A CA 1
ATOM 907 C C . ASN A 1 114 ? -6.923 1.365 -2.984 1.00 97.56 114 ASN A C 1
ATOM 909 O O . ASN A 1 114 ? -7.617 0.355 -2.923 1.00 97.56 114 ASN A O 1
ATOM 913 N N . MET A 1 115 ? -7.225 2.442 -2.248 1.00 96.50 115 MET A N 1
ATOM 914 C CA . MET A 1 115 ? -8.372 2.468 -1.321 1.00 96.50 115 MET A CA 1
ATOM 915 C C . MET A 1 115 ? -9.723 2.292 -2.024 1.00 96.50 115 MET A C 1
ATOM 917 O O . MET A 1 115 ? -10.675 1.827 -1.406 1.00 96.50 115 MET A O 1
ATOM 921 N N . ASP A 1 116 ? -9.816 2.650 -3.302 1.00 95.00 116 ASP A N 1
ATOM 922 C CA . ASP A 1 116 ? -10.988 2.403 -4.143 1.00 95.00 116 ASP A CA 1
ATOM 923 C C . ASP A 1 116 ? -11.230 0.910 -4.413 1.00 95.00 116 ASP A C 1
ATOM 925 O O . ASP A 1 116 ? -12.379 0.499 -4.542 1.00 95.00 116 ASP A O 1
ATOM 929 N N . ILE A 1 117 ? -10.165 0.104 -4.441 1.00 96.06 117 ILE A N 1
ATOM 930 C CA . ILE A 1 117 ? -10.230 -1.350 -4.648 1.00 96.06 117 ILE A CA 1
ATOM 931 C C . ILE A 1 117 ? -10.232 -2.116 -3.313 1.00 96.06 117 ILE A C 1
ATOM 933 O O . ILE A 1 117 ? -10.887 -3.145 -3.189 1.00 96.06 117 ILE A O 1
ATOM 937 N N . MET A 1 118 ? -9.567 -1.592 -2.280 1.00 97.12 118 MET A N 1
ATOM 938 C CA . MET A 1 118 ? -9.454 -2.200 -0.944 1.00 97.12 118 MET A CA 1
ATOM 939 C C . MET A 1 118 ? -10.661 -1.912 -0.028 1.00 97.12 118 MET A C 1
ATOM 941 O O . MET A 1 118 ? -10.510 -1.832 1.192 1.00 97.12 118 MET A O 1
ATOM 945 N N . ASN A 1 119 ? -11.854 -1.698 -0.594 1.00 94.81 119 ASN A N 1
ATOM 946 C CA . ASN A 1 119 ? -13.090 -1.393 0.148 1.00 94.81 119 ASN A CA 1
ATOM 947 C C . ASN A 1 119 ? -13.002 -0.156 1.074 1.00 94.81 119 ASN A C 1
ATOM 949 O O . ASN A 1 119 ? -13.725 -0.051 2.063 1.00 94.81 119 ASN A O 1
ATOM 953 N N . GLY A 1 120 ? -12.110 0.792 0.773 1.00 95.19 120 GLY A N 1
ATOM 954 C CA . GLY A 1 120 ? -11.867 1.990 1.582 1.00 95.19 120 GLY A CA 1
ATOM 955 C C . GLY A 1 120 ? -12.724 3.199 1.200 1.00 95.19 120 GLY A C 1
ATOM 956 O O . GLY A 1 120 ? -12.773 4.174 1.952 1.00 95.19 120 GLY A O 1
ATOM 957 N N . ILE A 1 121 ? -13.397 3.159 0.046 1.00 94.88 121 ILE A N 1
ATOM 958 C CA . ILE A 1 121 ? -14.253 4.244 -0.442 1.00 94.88 121 ILE A CA 1
ATOM 959 C C . ILE A 1 121 ? -15.609 3.678 -0.840 1.00 94.88 121 ILE A C 1
ATOM 961 O O . ILE A 1 121 ? -15.721 2.867 -1.754 1.00 94.88 121 ILE A O 1
ATOM 965 N N . ASP A 1 122 ? -16.650 4.175 -0.183 1.00 93.88 122 ASP A N 1
ATOM 966 C CA . ASP A 1 122 ? -18.016 4.031 -0.663 1.00 93.88 122 ASP A CA 1
ATOM 967 C C . ASP A 1 122 ? -18.349 5.258 -1.522 1.00 93.88 122 ASP A C 1
ATOM 969 O O . ASP A 1 122 ? -18.192 6.401 -1.088 1.00 93.88 122 ASP A O 1
ATOM 973 N N . PHE A 1 123 ? -18.771 5.025 -2.761 1.00 91.38 123 PHE A N 1
ATOM 974 C CA . PHE A 1 123 ? -19.150 6.080 -3.700 1.00 91.38 123 PHE A CA 1
ATOM 975 C C . PHE A 1 123 ? -20.655 6.377 -3.706 1.00 91.38 123 PHE A C 1
ATOM 977 O O . PHE A 1 123 ? -21.083 7.319 -4.369 1.00 91.38 123 PHE A O 1
ATOM 984 N N . HIS A 1 124 ? -21.448 5.588 -2.982 1.00 91.94 124 HIS A N 1
ATOM 985 C CA . HIS A 1 124 ? -22.898 5.731 -2.860 1.00 91.94 124 HIS A CA 1
ATOM 986 C C . HIS A 1 124 ? -23.326 6.362 -1.526 1.00 91.94 124 HIS A C 1
ATOM 988 O O . HIS A 1 124 ? -24.496 6.706 -1.356 1.00 91.94 124 HIS A O 1
ATOM 994 N N . LYS A 1 125 ? -22.395 6.559 -0.584 1.00 94.25 125 LYS A N 1
ATOM 995 C CA . LYS A 1 125 ? -22.651 7.293 0.665 1.00 94.25 125 LYS A CA 1
ATOM 996 C C . LYS A 1 125 ? -22.834 8.800 0.451 1.00 94.25 125 LYS A C 1
ATOM 998 O O . LYS A 1 125 ? -22.434 9.378 -0.559 1.00 94.25 125 LYS A O 1
ATOM 1003 N N . GLY A 1 126 ? -23.382 9.451 1.479 1.00 93.88 126 GLY A N 1
ATOM 1004 C CA . GLY A 1 126 ? -23.482 10.909 1.562 1.00 93.88 126 GLY A CA 1
ATOM 1005 C C . GLY A 1 126 ? -22.129 11.628 1.674 1.00 93.88 126 GLY A C 1
ATOM 1006 O O . GLY A 1 126 ? -21.061 11.010 1.698 1.00 93.88 126 GLY A O 1
ATOM 1007 N N . CYS A 1 127 ? -22.185 12.959 1.763 1.00 94.81 127 CYS A N 1
ATOM 1008 C CA . CYS A 1 127 ? -21.006 13.812 1.645 1.00 94.81 127 CYS A CA 1
ATOM 1009 C C . CYS A 1 127 ? -19.942 13.577 2.728 1.00 94.81 127 CYS A C 1
ATOM 1011 O O . CYS A 1 127 ? -20.256 13.413 3.908 1.00 94.81 127 CYS A O 1
ATOM 1013 N N . TYR A 1 128 ? -18.666 13.618 2.333 1.00 93.94 128 TYR A N 1
ATOM 1014 C CA . TYR A 1 128 ? -17.521 13.535 3.245 1.00 93.94 128 TYR A CA 1
ATOM 1015 C C . TYR A 1 128 ? -16.367 14.448 2.793 1.00 93.94 128 TYR A C 1
ATOM 1017 O O . TYR A 1 128 ? -16.327 14.924 1.660 1.00 93.94 128 TYR A O 1
ATOM 1025 N N . VAL A 1 129 ? -15.420 14.726 3.693 1.00 91.12 129 VAL A N 1
ATOM 1026 C CA . VAL A 1 129 ? -14.291 15.635 3.418 1.00 91.12 129 VAL A CA 1
ATOM 1027 C C . VAL A 1 129 ? -13.400 15.072 2.307 1.00 91.12 129 VAL A C 1
ATOM 1029 O O . VAL A 1 129 ? -12.964 13.929 2.380 1.00 91.12 129 VAL A O 1
ATOM 1032 N N . GLY A 1 130 ? -13.108 15.888 1.290 1.00 90.75 130 GLY A N 1
ATOM 1033 C CA . GLY A 1 130 ? -12.269 15.497 0.149 1.00 90.75 130 GLY A CA 1
ATOM 1034 C C . GLY A 1 130 ? -13.001 14.725 -0.956 1.00 90.75 130 GLY A C 1
ATOM 1035 O O . GLY A 1 130 ? -12.392 14.429 -1.983 1.00 90.75 130 GLY A O 1
ATOM 1036 N N . GLN A 1 131 ? -14.301 14.455 -0.789 1.00 93.50 131 GLN A N 1
ATOM 1037 C CA . GLN A 1 131 ? -15.104 13.672 -1.731 1.00 93.50 131 GLN A CA 1
ATOM 1038 C C . GLN A 1 131 ? -15.051 14.205 -3.166 1.00 93.50 131 GLN A C 1
ATOM 1040 O O . GLN A 1 131 ? -14.960 13.413 -4.097 1.00 93.50 131 GLN A O 1
ATOM 1045 N N . GLU A 1 132 ? -15.094 15.523 -3.368 1.00 92.62 132 GLU A N 1
ATOM 1046 C CA . GLU A 1 132 ? -15.167 16.098 -4.715 1.00 92.62 132 GLU A CA 1
ATOM 1047 C C . GLU A 1 132 ? -13.954 15.732 -5.577 1.00 92.62 132 GLU A C 1
ATOM 1049 O O . GLU A 1 132 ? -14.108 15.306 -6.724 1.00 92.62 132 GLU A O 1
ATOM 1054 N N . LEU A 1 133 ? -12.748 15.806 -5.005 1.00 91.19 133 LEU A N 1
ATOM 1055 C CA . LEU A 1 133 ? -11.534 15.381 -5.694 1.00 91.19 133 LEU A CA 1
ATOM 1056 C C . LEU A 1 133 ? -11.551 13.869 -5.948 1.00 91.19 133 LEU A C 1
ATOM 1058 O O . LEU A 1 133 ? -11.239 13.434 -7.053 1.00 91.19 133 LEU A O 1
ATOM 1062 N N . THR A 1 134 ? -11.963 13.071 -4.959 1.00 92.81 134 THR A N 1
ATOM 1063 C CA . THR A 1 134 ? -12.055 11.611 -5.097 1.00 92.81 134 THR A CA 1
ATOM 1064 C C . THR A 1 134 ? -13.017 11.207 -6.219 1.00 92.81 134 THR A C 1
ATOM 1066 O O . THR A 1 134 ? -12.652 10.403 -7.075 1.00 92.81 134 THR A O 1
ATOM 1069 N N . ILE A 1 135 ? -14.217 11.787 -6.264 1.00 91.31 135 ILE A N 1
ATOM 1070 C CA . ILE A 1 135 ? -15.239 11.501 -7.280 1.00 91.31 135 ILE A CA 1
ATOM 1071 C C . ILE A 1 135 ? -14.787 11.983 -8.660 1.00 91.31 135 ILE A C 1
ATOM 1073 O O . ILE A 1 135 ? -14.951 11.265 -9.647 1.00 91.31 135 ILE A O 1
ATOM 1077 N N . ARG A 1 136 ? -14.171 13.168 -8.748 1.00 90.25 136 ARG A N 1
ATOM 1078 C CA . ARG A 1 136 ? -13.631 13.680 -10.012 1.00 90.25 136 ARG A CA 1
ATOM 1079 C C . ARG A 1 136 ? -12.565 12.748 -10.584 1.00 90.25 136 ARG A C 1
ATOM 1081 O O . ARG A 1 136 ? -12.615 12.455 -11.778 1.00 90.25 136 ARG A O 1
ATOM 1088 N N . THR A 1 137 ? -11.639 12.278 -9.748 1.00 90.12 137 THR A N 1
ATOM 1089 C CA . THR A 1 137 ? -10.611 11.308 -10.147 1.00 90.12 137 THR A CA 1
ATOM 1090 C C . THR A 1 137 ? -11.236 10.001 -10.612 1.00 90.12 137 THR A C 1
ATOM 1092 O O . THR A 1 137 ? -10.774 9.465 -11.609 1.00 90.12 137 THR A O 1
ATOM 1095 N N . ARG A 1 138 ? -12.310 9.530 -9.961 1.00 87.19 138 ARG A N 1
ATOM 1096 C CA . ARG A 1 138 ? -13.037 8.336 -10.406 1.00 87.19 138 ARG A CA 1
ATOM 1097 C C . ARG A 1 138 ? -13.635 8.517 -11.801 1.00 87.19 138 ARG A C 1
ATOM 1099 O O . ARG A 1 138 ? -13.321 7.739 -12.675 1.00 87.19 138 ARG A O 1
ATOM 1106 N N . HIS A 1 139 ? -14.482 9.525 -12.019 1.00 83.75 139 HIS A N 1
ATOM 1107 C CA . HIS A 1 139 ? -15.288 9.596 -13.251 1.00 83.75 139 HIS A CA 1
ATOM 1108 C C . HIS A 1 139 ? -14.587 10.217 -14.456 1.00 83.75 139 HIS A C 1
ATOM 1110 O O . HIS A 1 139 ? -15.001 9.994 -15.589 1.00 83.75 139 HIS A O 1
ATOM 1116 N N . ARG A 1 140 ? -13.607 11.094 -14.225 1.00 78.19 140 ARG A N 1
ATOM 1117 C CA . ARG A 1 140 ? -12.955 11.866 -15.295 1.00 78.19 140 ARG A CA 1
ATOM 1118 C C . ARG A 1 140 ? -11.454 11.622 -15.373 1.00 78.19 140 ARG A C 1
ATOM 1120 O O . ARG A 1 140 ? -10.819 12.098 -16.310 1.00 78.19 140 ARG A O 1
ATOM 1127 N N . GLY A 1 141 ? -10.877 10.976 -14.365 1.00 78.62 141 GLY A N 1
ATOM 1128 C CA . GLY A 1 141 ? -9.447 10.738 -14.273 1.00 78.62 141 GLY A CA 1
ATOM 1129 C C . GLY A 1 141 ? -9.085 9.327 -14.708 1.00 78.62 141 GLY A C 1
ATOM 1130 O O . GLY A 1 141 ? -9.811 8.376 -14.452 1.00 78.62 141 GLY A O 1
ATOM 1131 N N . VAL A 1 142 ? -7.908 9.191 -15.314 1.00 85.00 142 VAL A N 1
ATOM 1132 C CA . VAL A 1 142 ? -7.230 7.900 -15.426 1.00 85.00 142 VAL A CA 1
ATOM 1133 C C . VAL A 1 142 ? -6.212 7.829 -14.295 1.00 85.00 142 VAL A C 1
ATOM 1135 O O . VAL A 1 142 ? -5.306 8.664 -14.212 1.00 85.00 142 VAL A O 1
ATOM 1138 N N . VAL A 1 143 ? -6.354 6.843 -13.410 1.00 91.62 143 VAL A N 1
ATOM 1139 C CA . VAL A 1 143 ? -5.409 6.621 -12.309 1.00 91.62 143 VAL A CA 1
ATOM 1140 C C . VAL A 1 143 ? -4.180 5.911 -12.868 1.00 91.62 143 VAL A C 1
ATOM 1142 O O . VAL A 1 143 ? -4.139 4.689 -12.951 1.00 91.62 143 VAL A O 1
ATOM 1145 N N . ARG A 1 144 ? -3.180 6.690 -13.296 1.00 92.12 144 ARG A N 1
ATOM 1146 C CA . ARG A 1 144 ? -1.966 6.160 -13.948 1.00 92.12 144 ARG A CA 1
ATOM 1147 C C . ARG A 1 144 ? -0.920 5.622 -12.975 1.00 92.12 144 ARG A C 1
ATOM 1149 O O . ARG A 1 144 ? -0.057 4.853 -13.386 1.00 92.12 144 ARG A O 1
ATOM 1156 N N . LYS A 1 145 ? -0.959 6.048 -11.709 1.00 94.94 145 LYS A N 1
ATOM 1157 C CA . LYS A 1 145 ? -0.015 5.624 -10.668 1.00 94.94 145 LYS A CA 1
ATOM 1158 C C . LYS A 1 145 ? -0.743 4.880 -9.563 1.00 94.94 145 LYS A C 1
ATOM 1160 O O . LYS A 1 145 ? -1.772 5.365 -9.104 1.00 94.94 145 LYS A O 1
ATOM 1165 N N . ARG A 1 146 ? -0.193 3.755 -9.116 1.00 97.50 146 ARG A N 1
ATOM 1166 C CA . ARG A 1 146 ? -0.693 3.001 -7.961 1.00 97.50 146 ARG A CA 1
ATOM 1167 C C . ARG A 1 146 ? 0.457 2.455 -7.130 1.00 97.50 146 ARG A C 1
ATOM 1169 O O . ARG A 1 146 ? 1.544 2.226 -7.656 1.00 97.50 146 ARG A O 1
ATOM 1176 N N . ILE A 1 147 ? 0.218 2.271 -5.836 1.00 98.50 147 ILE A N 1
ATOM 1177 C CA . ILE A 1 147 ? 1.132 1.526 -4.976 1.00 98.50 147 ILE A CA 1
ATOM 1178 C C . ILE A 1 147 ? 1.113 0.065 -5.416 1.00 98.50 147 ILE A C 1
ATOM 1180 O O . ILE A 1 147 ? 0.047 -0.551 -5.460 1.00 98.50 147 ILE A O 1
ATOM 1184 N N . LEU A 1 148 ? 2.287 -0.464 -5.739 1.00 98.69 148 LEU A N 1
ATOM 1185 C CA . LEU A 1 148 ? 2.501 -1.853 -6.113 1.00 98.69 148 LEU A CA 1
ATOM 1186 C C . LEU A 1 148 ? 3.584 -2.476 -5.231 1.00 98.69 148 LEU A C 1
ATOM 1188 O O . LEU A 1 148 ? 4.505 -1.769 -4.803 1.00 98.69 148 LEU A O 1
ATOM 1192 N N . PRO A 1 149 ? 3.501 -3.789 -4.977 1.00 98.62 149 PRO A N 1
ATOM 1193 C CA . PRO A 1 149 ? 4.612 -4.528 -4.420 1.00 98.62 149 PRO A CA 1
ATOM 1194 C C . PRO A 1 149 ? 5.750 -4.653 -5.426 1.00 98.62 149 PRO A C 1
ATOM 1196 O O . PRO A 1 149 ? 5.537 -4.857 -6.623 1.00 98.62 149 PRO A O 1
ATOM 1199 N N . CYS A 1 150 ? 6.966 -4.545 -4.917 1.00 98.44 150 CYS A N 1
ATOM 1200 C CA . CYS A 1 150 ? 8.188 -4.532 -5.694 1.00 98.44 150 CYS A CA 1
ATOM 1201 C C . CYS A 1 150 ? 9.208 -5.504 -5.104 1.00 98.44 150 CYS A C 1
ATOM 1203 O O . CYS A 1 150 ? 9.310 -5.627 -3.885 1.00 98.44 150 CYS A O 1
ATOM 1205 N N . VAL A 1 151 ? 10.000 -6.127 -5.974 1.00 97.56 151 VAL A N 1
ATOM 1206 C CA . VAL A 1 151 ? 11.200 -6.888 -5.607 1.00 97.56 151 VAL A CA 1
ATOM 1207 C C . VAL A 1 151 ? 12.423 -6.103 -6.062 1.00 97.56 151 VAL A C 1
ATOM 1209 O O . VAL A 1 151 ? 12.466 -5.650 -7.211 1.00 97.56 151 VAL A O 1
ATOM 1212 N N . VAL A 1 152 ? 13.402 -5.943 -5.175 1.00 95.81 152 VAL A N 1
ATOM 1213 C CA . VAL A 1 152 ? 14.728 -5.416 -5.509 1.00 95.81 152 VAL A CA 1
ATOM 1214 C C . VAL A 1 152 ? 15.684 -6.570 -5.774 1.00 95.81 152 VAL A C 1
ATOM 1216 O O . VAL A 1 152 ? 15.595 -7.623 -5.142 1.00 95.81 152 VAL A O 1
ATOM 1219 N N . TYR A 1 153 ? 16.560 -6.390 -6.752 1.00 93.81 153 TYR A N 1
ATOM 1220 C CA . TYR A 1 153 ? 17.511 -7.407 -7.182 1.00 93.81 153 TYR A CA 1
ATOM 1221 C C . TYR A 1 153 ? 18.776 -6.750 -7.731 1.00 93.81 153 TYR A C 1
ATOM 1223 O O . TYR A 1 153 ? 18.775 -5.584 -8.145 1.00 93.81 153 TYR A O 1
ATOM 1231 N N . GLU A 1 154 ? 19.873 -7.497 -7.704 1.00 89.62 154 GLU A N 1
ATOM 1232 C CA . GLU A 1 154 ? 21.157 -7.025 -8.214 1.00 89.62 154 GLU A CA 1
ATOM 1233 C C . GLU A 1 154 ? 21.127 -6.907 -9.740 1.00 89.62 154 GLU A C 1
ATOM 1235 O O . GLU A 1 154 ? 20.348 -7.569 -10.430 1.00 89.62 154 GLU A O 1
ATOM 1240 N N . LYS A 1 155 ? 21.993 -6.053 -10.284 1.00 87.06 155 LYS A N 1
ATOM 1241 C CA . LYS A 1 155 ? 22.003 -5.725 -11.712 1.00 87.06 155 LYS A CA 1
ATOM 1242 C C . LYS A 1 155 ? 22.320 -6.943 -12.587 1.00 87.06 155 LYS A C 1
ATOM 1244 O O . LYS A 1 155 ? 21.826 -7.022 -13.715 1.00 87.06 155 LYS A O 1
ATOM 1249 N N . GLU A 1 156 ? 23.158 -7.830 -12.072 1.00 87.56 156 GLU A N 1
ATOM 1250 C CA . GLU A 1 156 ? 23.722 -9.009 -12.722 1.00 87.56 156 GLU A CA 1
ATOM 1251 C C . GLU A 1 156 ? 22.711 -10.160 -12.794 1.00 87.56 156 GLU A C 1
ATOM 1253 O O . GLU A 1 156 ? 22.840 -11.051 -13.633 1.00 87.56 156 GLU A O 1
ATOM 1258 N N . HIS A 1 157 ? 21.685 -10.124 -11.942 1.00 89.62 157 HIS A N 1
ATOM 1259 C CA . HIS A 1 157 ? 20.639 -11.131 -11.888 1.00 89.62 157 HIS A CA 1
ATOM 1260 C C . HIS A 1 157 ? 19.498 -10.808 -12.861 1.00 89.62 157 HIS A C 1
ATOM 1262 O O . HIS A 1 157 ? 19.155 -9.650 -13.110 1.00 89.62 157 HIS A O 1
ATOM 1268 N N . ALA A 1 158 ? 18.891 -11.861 -13.412 1.00 91.62 158 ALA A N 1
ATOM 1269 C CA . ALA A 1 158 ? 17.715 -11.725 -14.262 1.00 91.62 158 ALA A CA 1
ATOM 1270 C C . ALA A 1 158 ? 16.518 -11.165 -13.464 1.00 91.62 158 ALA A C 1
ATOM 1272 O O . ALA A 1 158 ? 16.396 -11.453 -12.268 1.00 91.62 158 ALA A O 1
ATOM 1273 N N . PRO A 1 159 ? 15.596 -10.423 -14.109 1.00 93.94 159 PRO A N 1
ATOM 1274 C CA . PRO A 1 159 ? 14.409 -9.907 -13.442 1.00 93.94 159 PRO A CA 1
ATOM 1275 C C . PRO A 1 159 ? 13.599 -11.021 -12.755 1.00 93.94 159 PRO A C 1
ATOM 1277 O O . PRO A 1 159 ? 13.237 -11.999 -13.417 1.00 93.94 159 PRO A O 1
ATOM 1280 N N . PRO A 1 160 ? 13.231 -10.870 -11.467 1.00 94.31 160 PRO A N 1
ATOM 1281 C CA . PRO A 1 160 ? 12.455 -11.872 -10.743 1.00 94.31 160 PRO A CA 1
ATOM 1282 C C . PRO A 1 160 ? 11.147 -12.217 -11.462 1.00 94.31 160 PRO A C 1
ATOM 1284 O O . PRO A 1 160 ? 10.441 -11.335 -11.957 1.00 94.31 160 PRO A O 1
ATOM 1287 N N . THR A 1 161 ? 10.791 -13.496 -11.532 1.00 94.69 161 THR A N 1
ATOM 1288 C CA . THR A 1 161 ? 9.540 -13.946 -12.171 1.00 94.69 161 THR A CA 1
ATOM 1289 C C . THR A 1 161 ? 8.363 -13.987 -11.200 1.00 94.69 161 THR A C 1
ATOM 1291 O O . THR A 1 161 ? 7.217 -13.963 -11.641 1.00 94.69 161 THR A O 1
ATOM 1294 N N . ALA A 1 162 ? 8.633 -13.983 -9.893 1.00 95.31 162 ALA A N 1
ATOM 1295 C CA . ALA A 1 162 ? 7.633 -14.020 -8.836 1.00 95.31 162 ALA A CA 1
ATOM 1296 C C . ALA A 1 162 ? 7.959 -13.023 -7.716 1.00 95.31 162 ALA A C 1
ATOM 1298 O O . ALA A 1 162 ? 9.118 -12.686 -7.472 1.00 95.31 162 ALA A O 1
ATOM 1299 N N . LEU A 1 163 ? 6.913 -12.585 -7.017 1.00 96.06 163 LEU A N 1
ATOM 1300 C CA . LEU A 1 163 ? 7.016 -11.797 -5.796 1.00 96.06 163 LEU A CA 1
ATOM 1301 C C . LEU A 1 163 ? 7.272 -12.745 -4.618 1.00 96.06 163 LEU A C 1
ATOM 1303 O O . LEU A 1 163 ? 6.346 -13.378 -4.116 1.00 96.06 163 LEU A O 1
ATOM 1307 N N . GLN A 1 164 ? 8.534 -12.869 -4.210 1.00 94.81 164 GLN A N 1
ATOM 1308 C CA . GLN A 1 164 ? 8.959 -13.736 -3.109 1.00 94.81 164 GLN A CA 1
ATOM 1309 C C . GLN A 1 164 ? 9.886 -12.982 -2.159 1.00 94.81 164 GLN A C 1
ATOM 1311 O O . GLN A 1 164 ? 10.719 -12.179 -2.587 1.00 94.81 164 GLN A O 1
ATOM 1316 N N . TYR A 1 165 ? 9.712 -13.245 -0.865 1.00 94.31 165 TYR A N 1
ATOM 1317 C CA . TYR A 1 165 ? 10.571 -12.704 0.176 1.00 94.31 165 TYR A CA 1
ATOM 1318 C C . TYR A 1 165 ? 11.780 -13.611 0.395 1.00 94.31 165 TYR A C 1
ATOM 1320 O O . TYR A 1 165 ? 11.639 -14.823 0.553 1.00 94.31 165 TYR A O 1
ATOM 1328 N N . HIS A 1 166 ? 12.948 -12.994 0.481 1.00 88.00 166 HIS A N 1
ATOM 1329 C CA . HIS A 1 166 ? 14.195 -13.609 0.884 1.00 88.00 166 HIS A CA 1
ATOM 1330 C C . HIS A 1 166 ? 14.794 -12.756 2.003 1.00 88.00 166 HIS A C 1
ATOM 1332 O O . HIS A 1 166 ? 15.141 -11.594 1.786 1.00 88.00 166 HIS A O 1
ATOM 1338 N N . ALA A 1 167 ? 14.911 -13.341 3.197 1.00 72.81 167 ALA A N 1
ATOM 1339 C CA . ALA A 1 167 ? 15.639 -12.726 4.309 1.00 72.81 167 ALA A CA 1
ATOM 1340 C C . ALA A 1 167 ? 17.131 -12.559 3.963 1.00 72.81 167 ALA A C 1
ATOM 1342 O O . ALA A 1 167 ? 17.768 -11.576 4.331 1.00 72.81 167 ALA A O 1
ATOM 1343 N N . ASP A 1 168 ? 17.644 -13.509 3.180 1.00 58.50 168 ASP A N 1
ATOM 1344 C CA . ASP A 1 168 ? 19.054 -13.720 2.871 1.00 58.50 168 ASP A CA 1
ATOM 1345 C C . ASP A 1 168 ? 19.578 -12.920 1.678 1.00 58.50 168 ASP A C 1
ATOM 1347 O O . ASP A 1 168 ? 20.641 -13.256 1.155 1.00 58.50 168 ASP A O 1
ATOM 1351 N N . SER A 1 169 ? 18.939 -11.811 1.275 1.00 52.19 169 SER A N 1
ATOM 1352 C CA . SER A 1 169 ? 19.688 -10.881 0.418 1.00 52.19 169 SER A CA 1
ATOM 1353 C C . SER A 1 169 ? 20.995 -10.462 1.103 1.00 52.19 169 SER A C 1
ATOM 1355 O O . SER A 1 169 ? 21.946 -10.206 0.397 1.00 52.19 169 SER A O 1
ATOM 1357 N N . ALA A 1 170 ? 21.091 -10.538 2.438 1.00 44.00 170 ALA A N 1
ATOM 1358 C CA . ALA A 1 170 ? 22.308 -10.329 3.225 1.00 44.00 170 ALA A CA 1
ATOM 1359 C C . ALA A 1 170 ? 23.340 -11.494 3.255 1.00 44.00 170 ALA A C 1
ATOM 1361 O O . ALA A 1 170 ? 24.400 -11.321 3.858 1.00 44.00 170 ALA A O 1
ATOM 1362 N N . ALA A 1 171 ? 23.084 -12.680 2.677 1.00 39.88 171 ALA A N 1
ATOM 1363 C CA . ALA A 1 171 ? 23.823 -13.902 3.054 1.00 39.88 171 ALA A CA 1
ATOM 1364 C C . ALA A 1 171 ? 24.822 -14.490 2.032 1.00 39.88 171 ALA A C 1
ATOM 1366 O O . ALA A 1 171 ? 25.332 -15.586 2.273 1.00 39.88 171 ALA A O 1
ATOM 1367 N N . SER A 1 172 ? 25.188 -13.806 0.937 1.00 40.97 172 SER A N 1
ATOM 1368 C CA . SER A 1 172 ? 26.333 -14.283 0.124 1.00 40.97 172 SER A CA 1
ATOM 1369 C C . SER A 1 172 ? 27.317 -13.236 -0.396 1.00 40.97 172 SER A C 1
ATOM 1371 O O . SER A 1 172 ? 28.289 -13.608 -1.053 1.00 40.97 172 SER A O 1
ATOM 1373 N N . SER A 1 173 ? 27.156 -11.956 -0.072 1.00 44.09 173 SER A N 1
ATOM 1374 C CA . SER A 1 173 ? 28.170 -10.938 -0.364 1.00 44.09 173 SER A CA 1
ATOM 1375 C C . SER A 1 173 ? 28.018 -9.751 0.587 1.00 44.09 173 SER A C 1
ATOM 1377 O O . SER A 1 173 ? 26.914 -9.280 0.859 1.00 44.09 173 SER A O 1
ATOM 1379 N N . LEU A 1 174 ? 29.149 -9.250 1.087 1.00 40.28 174 LEU A N 1
ATOM 1380 C CA . LEU A 1 174 ? 29.292 -8.077 1.968 1.00 40.28 174 LEU A CA 1
ATOM 1381 C C . LEU A 1 174 ? 28.830 -6.741 1.321 1.00 40.28 174 LEU A C 1
ATOM 1383 O O . LEU A 1 174 ? 29.099 -5.675 1.864 1.00 40.28 174 LEU A O 1
ATOM 1387 N N . GLU A 1 175 ? 28.140 -6.795 0.178 1.00 55.22 175 GLU A N 1
ATOM 1388 C CA . GLU A 1 175 ? 27.759 -5.670 -0.695 1.00 55.22 175 GLU A CA 1
ATOM 1389 C C . GLU A 1 175 ? 26.250 -5.632 -1.005 1.00 55.22 175 GLU A C 1
ATOM 1391 O O . GLU A 1 175 ? 25.779 -4.801 -1.782 1.00 55.22 175 GLU A O 1
ATOM 1396 N N . SER A 1 176 ? 25.470 -6.535 -0.417 1.00 67.56 176 SER A N 1
ATOM 1397 C CA . SER A 1 176 ? 24.064 -6.708 -0.763 1.00 67.56 176 SER A CA 1
ATOM 1398 C C . SER A 1 176 ? 23.177 -5.624 -0.151 1.00 67.56 176 SER A C 1
ATOM 1400 O O . SER A 1 176 ? 22.868 -5.586 1.040 1.00 67.56 176 SER A O 1
ATOM 1402 N N . VAL A 1 177 ? 22.744 -4.710 -1.008 1.00 80.38 177 VAL A N 1
ATOM 1403 C CA . VAL A 1 177 ? 21.837 -3.630 -0.645 1.00 80.38 177 VAL A CA 1
ATOM 1404 C C . VAL A 1 177 ? 20.427 -4.178 -0.421 1.00 80.38 177 VAL A C 1
ATOM 1406 O O . VAL A 1 177 ? 19.781 -4.663 -1.352 1.00 80.38 177 VAL A O 1
ATOM 1409 N N . THR A 1 178 ? 19.927 -4.062 0.806 1.00 89.69 178 THR A N 1
ATOM 1410 C CA . THR A 1 178 ? 18.558 -4.452 1.155 1.00 89.69 178 THR A CA 1
ATOM 1411 C C . THR A 1 178 ? 17.559 -3.326 0.862 1.00 89.69 178 THR A C 1
ATOM 1413 O O . THR A 1 178 ? 17.879 -2.136 0.805 1.00 89.69 178 THR A O 1
ATOM 1416 N N . ALA A 1 179 ? 16.297 -3.700 0.681 1.00 92.81 179 ALA A N 1
ATOM 1417 C CA . ALA A 1 179 ? 15.177 -2.819 0.376 1.00 92.81 179 ALA A CA 1
ATOM 1418 C C . ALA A 1 179 ? 14.888 -1.793 1.491 1.00 92.81 179 ALA A C 1
ATOM 1420 O O . ALA A 1 179 ? 14.332 -0.725 1.217 1.00 92.81 179 ALA A O 1
ATOM 1421 N N . ASP A 1 180 ? 15.253 -2.095 2.740 1.00 92.88 180 ASP A N 1
ATOM 1422 C CA . ASP A 1 180 ? 15.123 -1.188 3.886 1.00 92.88 180 ASP A CA 1
ATOM 1423 C C . ASP A 1 180 ? 16.170 -0.061 3.899 1.00 92.88 180 ASP A C 1
ATOM 1425 O O . ASP A 1 180 ? 15.880 1.011 4.441 1.00 92.88 180 ASP A O 1
ATOM 1429 N N . MET A 1 181 ? 17.324 -0.253 3.244 1.00 93.12 181 MET A N 1
ATOM 1430 C CA . MET A 1 181 ? 18.372 0.768 3.090 1.00 93.12 181 MET A CA 1
ATOM 1431 C C . MET A 1 181 ? 18.023 1.834 2.046 1.00 93.12 181 MET A C 1
ATOM 1433 O O . MET A 1 181 ? 18.633 2.906 2.024 1.00 93.12 181 MET A O 1
ATOM 1437 N N . ILE A 1 182 ? 17.062 1.553 1.163 1.00 95.00 182 ILE A N 1
ATOM 1438 C CA . ILE A 1 182 ? 16.667 2.460 0.085 1.00 95.00 182 ILE A CA 1
ATOM 1439 C C . ILE A 1 182 ? 15.852 3.620 0.676 1.00 95.00 182 ILE A C 1
ATOM 1441 O O . ILE A 1 182 ? 14.778 3.388 1.246 1.00 95.00 182 ILE A O 1
ATOM 1445 N N . PRO A 1 183 ? 16.291 4.882 0.510 1.00 96.12 183 PRO A N 1
ATOM 1446 C CA . PRO A 1 183 ? 15.556 6.030 1.012 1.00 96.12 183 PRO A CA 1
ATOM 1447 C C . PRO A 1 183 ? 14.151 6.116 0.416 1.00 96.12 183 PRO A C 1
ATOM 1449 O O . PRO A 1 183 ? 13.926 5.857 -0.774 1.00 96.12 183 PRO A O 1
ATOM 1452 N N . ARG A 1 184 ? 13.197 6.550 1.240 1.00 95.44 184 ARG A N 1
ATOM 1453 C CA . ARG A 1 184 ? 11.851 6.896 0.780 1.00 95.44 184 ARG A CA 1
ATOM 1454 C C . ARG A 1 184 ? 11.926 7.968 -0.308 1.00 95.44 184 ARG A C 1
ATOM 1456 O O . ARG A 1 184 ? 12.807 8.821 -0.293 1.00 95.44 184 ARG A O 1
ATOM 1463 N N . ASP A 1 185 ? 10.981 7.922 -1.241 1.00 95.50 185 ASP A N 1
ATOM 1464 C CA . ASP A 1 185 ? 10.857 8.839 -2.375 1.00 95.50 185 ASP A CA 1
ATOM 1465 C C . ASP A 1 185 ? 11.986 8.739 -3.419 1.00 95.50 185 ASP A C 1
ATOM 1467 O O . ASP A 1 185 ? 11.973 9.509 -4.386 1.00 95.50 185 ASP A O 1
ATOM 1471 N N . THR A 1 186 ? 12.896 7.757 -3.305 1.00 97.06 186 THR A N 1
ATOM 1472 C CA . THR A 1 186 ? 13.877 7.439 -4.357 1.00 97.06 186 THR A CA 1
ATOM 1473 C C . THR A 1 186 ? 13.158 7.218 -5.688 1.00 97.06 186 THR A C 1
ATOM 1475 O O . THR A 1 186 ? 12.209 6.437 -5.782 1.00 97.06 186 THR A O 1
ATOM 1478 N N . SER A 1 187 ? 13.580 7.935 -6.731 1.00 97.50 187 SER A N 1
ATOM 1479 C CA . SER A 1 187 ? 12.941 7.849 -8.045 1.00 97.50 187 SER A CA 1
ATOM 1480 C C . SER A 1 187 ? 13.230 6.502 -8.705 1.00 97.50 187 SER A C 1
ATOM 1482 O O . SER A 1 187 ? 14.384 6.106 -8.827 1.00 97.50 187 SER A O 1
ATOM 1484 N N . ILE A 1 188 ? 12.188 5.863 -9.235 1.00 97.69 188 ILE A N 1
ATOM 1485 C CA . ILE A 1 188 ? 12.301 4.669 -10.075 1.00 97.69 188 ILE A CA 1
ATOM 1486 C C . ILE A 1 188 ? 12.534 5.125 -11.521 1.00 97.69 188 ILE A C 1
ATOM 1488 O O . ILE A 1 188 ? 11.656 5.730 -12.144 1.00 97.69 188 ILE A O 1
ATOM 1492 N N . GLY A 1 189 ? 13.731 4.879 -12.050 1.00 96.19 189 GLY A N 1
ATOM 1493 C CA . GLY A 1 189 ? 14.106 5.159 -13.440 1.00 96.19 189 GLY A CA 1
ATOM 1494 C C . GLY A 1 189 ? 14.008 3.917 -14.325 1.00 96.19 189 GLY A C 1
ATOM 1495 O O . GLY A 1 189 ? 13.981 2.801 -13.817 1.00 96.19 189 GLY A O 1
ATOM 1496 N N . ARG A 1 190 ? 13.982 4.092 -15.652 1.00 95.00 190 ARG A N 1
ATOM 1497 C CA . ARG A 1 190 ? 14.225 2.976 -16.583 1.00 95.00 190 ARG A CA 1
ATOM 1498 C C . ARG A 1 190 ? 15.725 2.685 -16.622 1.00 95.00 190 ARG A C 1
ATOM 1500 O O . ARG A 1 190 ? 16.528 3.615 -16.703 1.00 95.00 190 ARG A O 1
ATOM 1507 N N . PHE A 1 191 ? 16.101 1.417 -16.553 1.00 93.81 191 PHE A N 1
ATOM 1508 C CA . PHE A 1 191 ? 17.491 0.992 -16.639 1.00 93.81 191 PHE A CA 1
ATOM 1509 C C . PHE A 1 191 ? 18.025 1.248 -18.059 1.00 93.81 191 PHE A C 1
ATOM 1511 O O . PHE A 1 191 ? 17.327 1.001 -19.039 1.00 93.81 191 PHE A O 1
ATOM 1518 N N . GLU A 1 192 ? 19.221 1.841 -18.163 1.00 89.75 192 GLU A N 1
ATOM 1519 C CA . GLU A 1 192 ? 19.916 2.194 -19.423 1.00 89.75 192 GLU A CA 1
ATOM 1520 C C . GLU A 1 192 ? 19.143 3.085 -20.418 1.00 89.75 192 GLU A C 1
ATOM 1522 O O . GLU A 1 192 ? 19.624 3.384 -21.511 1.00 89.75 192 GLU A O 1
ATOM 1527 N N . LYS A 1 193 ? 17.976 3.603 -20.029 1.00 88.19 193 LYS A N 1
ATOM 1528 C CA . LYS A 1 193 ? 17.136 4.472 -20.857 1.00 88.19 193 LYS A CA 1
ATOM 1529 C C . LYS A 1 193 ? 16.887 5.790 -20.138 1.00 88.19 193 LYS A C 1
ATOM 1531 O O . LYS A 1 193 ? 16.490 5.828 -18.976 1.00 88.19 193 LYS A O 1
ATOM 1536 N N . ARG A 1 194 ? 17.068 6.905 -20.848 1.00 84.06 194 ARG A N 1
ATOM 1537 C CA . ARG A 1 194 ? 16.655 8.223 -20.345 1.00 84.06 194 ARG A CA 1
ATOM 1538 C C . ARG A 1 194 ? 15.151 8.385 -20.512 1.00 84.06 194 ARG A C 1
ATOM 1540 O O . ARG A 1 194 ? 14.589 8.020 -21.540 1.00 84.06 194 ARG A O 1
ATOM 1547 N N . GLY A 1 195 ? 14.498 8.973 -19.519 1.00 84.31 195 GLY A N 1
ATOM 1548 C CA . GLY A 1 195 ? 13.063 9.199 -19.580 1.00 84.31 195 GLY A CA 1
ATOM 1549 C C . GLY A 1 195 ? 12.505 9.796 -18.302 1.00 84.31 195 GLY A C 1
ATOM 1550 O O . GLY A 1 195 ? 13.226 10.074 -17.344 1.00 84.31 195 GLY A O 1
ATOM 1551 N N . ARG A 1 196 ? 11.186 9.996 -18.299 1.00 87.75 196 ARG A N 1
ATOM 1552 C CA . ARG A 1 196 ? 10.460 10.387 -17.090 1.00 87.75 196 ARG A CA 1
ATOM 1553 C C . ARG A 1 196 ? 10.510 9.245 -16.076 1.00 87.75 196 ARG A C 1
ATOM 1555 O O . ARG A 1 196 ? 10.437 8.079 -16.454 1.00 87.75 196 ARG A O 1
ATOM 1562 N N . SER A 1 197 ? 10.567 9.609 -14.798 1.00 93.50 197 SER A N 1
ATOM 1563 C CA . SER A 1 197 ? 10.467 8.668 -13.682 1.00 93.50 197 SER A CA 1
ATOM 1564 C C . SER A 1 197 ? 9.234 7.766 -13.823 1.00 93.50 197 SER A C 1
ATOM 1566 O O . SER A 1 197 ? 8.119 8.256 -14.040 1.00 93.50 197 SER A O 1
ATOM 1568 N N . ALA A 1 198 ? 9.449 6.458 -13.695 1.00 95.44 198 ALA A N 1
ATOM 1569 C CA . ALA A 1 198 ? 8.419 5.429 -13.715 1.00 95.44 198 ALA A CA 1
ATOM 1570 C C . ALA A 1 198 ? 7.696 5.299 -12.367 1.00 95.44 198 ALA A C 1
ATOM 1572 O O . ALA A 1 198 ? 6.654 4.656 -12.302 1.00 95.44 198 ALA A O 1
ATOM 1573 N N . GLY A 1 199 ? 8.191 5.941 -11.309 1.00 96.19 199 GLY A N 1
ATOM 1574 C CA . GLY A 1 199 ? 7.580 5.866 -9.991 1.00 96.19 199 GLY A CA 1
ATOM 1575 C C . GLY A 1 199 ? 8.491 6.346 -8.871 1.00 96.19 199 GLY A C 1
ATOM 1576 O O . GLY A 1 199 ? 9.550 6.924 -9.109 1.00 96.19 199 GLY A O 1
ATOM 1577 N N . LYS A 1 200 ? 8.076 6.095 -7.634 1.00 97.06 200 LYS A N 1
ATOM 1578 C CA . LYS A 1 200 ? 8.862 6.388 -6.434 1.00 97.06 200 LYS A CA 1
ATOM 1579 C C . LYS A 1 200 ? 8.855 5.208 -5.480 1.00 97.06 200 LYS A C 1
ATOM 1581 O O . LYS A 1 200 ? 7.806 4.606 -5.267 1.00 97.06 200 LYS A O 1
ATOM 1586 N N . TRP A 1 201 ? 10.001 4.920 -4.883 1.00 97.81 201 TRP A N 1
ATOM 1587 C CA . TRP A 1 201 ? 10.117 3.982 -3.777 1.00 97.81 201 TRP A CA 1
ATOM 1588 C C . TRP A 1 201 ? 9.446 4.532 -2.517 1.00 97.81 201 TRP A C 1
ATOM 1590 O O . TRP A 1 201 ? 9.517 5.735 -2.258 1.00 97.81 201 TRP A O 1
ATOM 1600 N N . LEU A 1 202 ? 8.801 3.669 -1.733 1.00 97.25 202 LEU A N 1
ATOM 1601 C CA . LEU A 1 202 ? 8.145 4.061 -0.484 1.00 97.25 202 LEU A CA 1
ATOM 1602 C C . LEU A 1 202 ? 8.887 3.477 0.715 1.00 97.25 202 LEU A C 1
ATOM 1604 O O . LEU A 1 202 ? 9.515 4.218 1.469 1.00 97.25 202 LEU A O 1
ATOM 1608 N N . LYS A 1 203 ? 8.834 2.154 0.873 1.00 97.19 203 LYS A N 1
ATOM 1609 C CA . LYS A 1 203 ? 9.453 1.435 1.988 1.00 97.19 203 LYS A CA 1
ATOM 1610 C C . LYS A 1 203 ? 9.660 -0.030 1.609 1.00 97.19 203 LYS A C 1
ATOM 1612 O O . LYS A 1 203 ? 8.875 -0.567 0.832 1.00 97.19 203 LYS A O 1
ATOM 1617 N N . GLY A 1 204 ? 10.677 -0.673 2.177 1.00 96.19 204 GLY A N 1
ATOM 1618 C CA . GLY A 1 204 ? 10.927 -2.103 2.008 1.00 96.19 204 GLY A CA 1
ATOM 1619 C C . GLY A 1 204 ? 11.519 -2.771 3.238 1.00 96.19 204 GLY A C 1
ATOM 1620 O O . GLY A 1 204 ? 11.781 -2.109 4.243 1.00 96.19 204 GLY A O 1
ATOM 1621 N N . VAL A 1 205 ? 11.669 -4.088 3.126 1.00 95.06 205 VAL A N 1
ATOM 1622 C CA . VAL A 1 205 ? 12.284 -5.010 4.085 1.00 95.06 205 VAL A CA 1
ATOM 1623 C C . VAL A 1 205 ? 12.887 -6.189 3.315 1.00 95.06 205 VAL A C 1
ATOM 1625 O O . VAL A 1 205 ? 12.243 -6.726 2.408 1.00 95.06 205 VAL A O 1
ATOM 1628 N N . GLY A 1 206 ? 14.118 -6.587 3.645 1.00 94.06 206 GLY A N 1
ATOM 1629 C CA . GLY A 1 206 ? 14.831 -7.646 2.919 1.00 94.06 206 GLY A CA 1
ATOM 1630 C C . GLY A 1 206 ? 14.954 -7.305 1.433 1.00 94.06 206 GLY A C 1
ATOM 1631 O O . GLY A 1 206 ? 15.510 -6.271 1.091 1.00 94.06 206 GLY A O 1
ATOM 1632 N N . ASN A 1 207 ? 14.390 -8.119 0.542 1.00 95.38 207 ASN A N 1
ATOM 1633 C CA . ASN A 1 207 ? 14.392 -7.877 -0.907 1.00 95.38 207 ASN A CA 1
ATOM 1634 C C . ASN A 1 207 ? 13.060 -7.335 -1.470 1.00 95.38 207 ASN A C 1
ATOM 1636 O O . ASN A 1 207 ? 12.923 -7.220 -2.689 1.00 95.38 207 ASN A O 1
ATOM 1640 N N . ILE A 1 208 ? 12.060 -7.034 -0.637 1.00 97.69 208 ILE A N 1
ATOM 1641 C CA . ILE A 1 208 ? 10.738 -6.590 -1.106 1.00 97.69 208 ILE A CA 1
ATOM 1642 C C . ILE A 1 208 ? 10.340 -5.239 -0.522 1.00 97.69 208 ILE A C 1
ATOM 1644 O O . ILE A 1 208 ? 10.848 -4.793 0.503 1.00 97.69 208 ILE A O 1
ATOM 1648 N N . GLY A 1 209 ? 9.372 -4.588 -1.151 1.00 97.88 209 GLY A N 1
ATOM 1649 C CA . GLY A 1 209 ? 8.791 -3.361 -0.629 1.00 97.88 209 GLY A CA 1
ATOM 1650 C C . GLY A 1 209 ? 7.626 -2.864 -1.459 1.00 97.88 209 GLY A C 1
ATOM 1651 O O . GLY A 1 209 ? 7.078 -3.589 -2.286 1.00 97.88 209 GLY A O 1
ATOM 1652 N N . LEU A 1 210 ? 7.257 -1.610 -1.238 1.00 98.75 210 LEU A N 1
ATOM 1653 C CA . LEU A 1 210 ? 6.200 -0.919 -1.960 1.00 98.75 210 LEU A CA 1
ATOM 1654 C C . LEU A 1 210 ? 6.775 0.258 -2.751 1.00 98.75 210 LEU A C 1
ATOM 1656 O O . LEU A 1 210 ? 7.624 1.011 -2.264 1.00 98.75 210 LEU A O 1
ATOM 1660 N N . GLY A 1 211 ? 6.259 0.454 -3.961 1.00 98.06 211 GLY A N 1
ATOM 1661 C CA . GLY A 1 211 ? 6.551 1.613 -4.799 1.00 98.06 211 GLY A CA 1
ATOM 1662 C C . GLY A 1 211 ? 5.278 2.234 -5.360 1.00 98.06 211 GLY A C 1
ATOM 1663 O O . GLY A 1 211 ? 4.345 1.530 -5.732 1.00 98.06 211 GLY A O 1
ATOM 1664 N N . LEU A 1 212 ? 5.234 3.563 -5.451 1.00 97.88 212 LEU A N 1
ATOM 1665 C CA . LEU A 1 212 ? 4.223 4.278 -6.226 1.00 97.88 212 LEU A CA 1
ATOM 1666 C C . LEU A 1 212 ? 4.619 4.224 -7.705 1.00 97.88 212 LEU A C 1
ATOM 1668 O O . LEU A 1 212 ? 5.420 5.038 -8.170 1.00 97.88 212 LEU A O 1
ATOM 1672 N N . CYS A 1 213 ? 4.065 3.265 -8.435 1.00 97.62 213 CYS A N 1
ATOM 1673 C CA . CYS A 1 213 ? 4.470 2.894 -9.786 1.00 97.62 213 CYS A CA 1
ATOM 1674 C C . CYS A 1 213 ? 3.490 3.422 -10.833 1.00 97.62 213 CYS A C 1
ATOM 1676 O O . CYS A 1 213 ? 2.278 3.407 -10.628 1.00 97.62 213 CYS A O 1
ATOM 1678 N N . ARG A 1 214 ? 4.003 3.857 -11.986 1.00 95.62 214 ARG A N 1
ATOM 1679 C CA . ARG A 1 214 ? 3.193 4.106 -13.183 1.00 95.62 214 ARG A CA 1
ATOM 1680 C C . ARG A 1 214 ? 2.817 2.774 -13.815 1.00 95.62 214 ARG A C 1
ATOM 1682 O O . ARG A 1 214 ? 3.700 2.046 -14.266 1.00 95.62 214 ARG A O 1
ATOM 1689 N N . LEU A 1 215 ? 1.519 2.501 -13.877 1.00 94.25 215 LEU A N 1
ATOM 1690 C CA . LEU A 1 215 ? 0.970 1.240 -14.372 1.00 94.25 215 LEU A CA 1
ATOM 1691 C C . LEU A 1 215 ? 1.398 0.977 -15.818 1.00 94.25 215 LEU A C 1
ATOM 1693 O O . LEU A 1 215 ? 1.991 -0.057 -16.089 1.00 94.25 215 LEU A O 1
ATOM 1697 N N . GLU A 1 216 ? 1.222 1.965 -16.696 1.00 91.00 216 GLU A N 1
ATOM 1698 C CA . GLU A 1 216 ? 1.549 1.882 -18.130 1.00 91.00 216 GLU A CA 1
ATOM 1699 C C . GLU A 1 216 ? 3.033 1.587 -18.420 1.00 91.00 216 GLU A C 1
ATOM 1701 O O . GLU A 1 216 ? 3.368 1.024 -19.457 1.00 91.00 216 GLU A O 1
ATOM 1706 N N . ASN A 1 217 ? 3.930 1.964 -17.500 1.00 91.75 217 ASN A N 1
ATOM 1707 C CA . ASN A 1 217 ? 5.365 1.760 -17.661 1.00 91.75 217 ASN A CA 1
ATOM 1708 C C . ASN A 1 217 ? 5.804 0.413 -17.096 1.00 91.75 217 ASN A C 1
ATOM 1710 O O . ASN A 1 217 ? 6.594 -0.275 -17.727 1.00 91.75 217 ASN A O 1
ATOM 1714 N N . MET A 1 218 ? 5.385 0.108 -15.866 1.00 94.94 218 MET A N 1
ATOM 1715 C CA . MET A 1 218 ? 5.966 -0.976 -15.068 1.00 94.94 218 MET A CA 1
ATOM 1716 C C . MET A 1 218 ? 5.151 -2.269 -15.116 1.00 94.94 218 MET A C 1
ATOM 1718 O O . MET A 1 218 ? 5.594 -3.273 -14.564 1.00 94.94 218 MET A O 1
ATOM 1722 N N . THR A 1 219 ? 3.958 -2.247 -15.711 1.00 94.44 219 THR A N 1
ATOM 1723 C CA . THR A 1 219 ? 3.021 -3.373 -15.684 1.00 94.44 219 THR A CA 1
ATOM 1724 C C . THR A 1 219 ? 2.273 -3.507 -17.001 1.00 94.44 219 THR A C 1
ATOM 1726 O O . THR A 1 219 ? 2.111 -2.538 -17.735 1.00 94.44 219 THR A O 1
ATOM 1729 N N . ASP A 1 220 ? 1.735 -4.693 -17.247 1.00 92.31 220 ASP A N 1
ATOM 1730 C CA . ASP A 1 220 ? 0.860 -5.002 -18.379 1.00 92.31 220 ASP A CA 1
ATOM 1731 C C . ASP A 1 220 ? -0.591 -4.509 -18.196 1.00 92.31 220 ASP A C 1
ATOM 1733 O O . ASP A 1 220 ? -1.461 -4.818 -19.009 1.00 92.31 220 ASP A O 1
ATOM 1737 N N . VAL A 1 221 ? -0.882 -3.751 -17.131 1.00 91.69 221 VAL A N 1
ATOM 1738 C CA . VAL A 1 221 ? -2.223 -3.226 -16.858 1.00 91.69 221 VAL A CA 1
ATOM 1739 C C . VAL A 1 221 ? -2.592 -2.171 -17.895 1.00 91.69 221 VAL A C 1
ATOM 1741 O O . VAL A 1 221 ? -1.979 -1.106 -17.982 1.00 91.69 221 VAL A O 1
ATOM 1744 N N . THR A 1 222 ? -3.664 -2.435 -18.637 1.00 86.19 222 THR A N 1
ATOM 1745 C CA . THR A 1 222 ? -4.209 -1.506 -19.627 1.00 86.19 222 THR A CA 1
ATOM 1746 C C . THR A 1 222 ? -5.118 -0.470 -18.975 1.00 86.19 222 THR A C 1
ATOM 1748 O O . THR A 1 222 ? -6.049 -0.817 -18.242 1.00 86.19 222 THR A O 1
ATOM 1751 N N . LEU A 1 223 ? -4.884 0.807 -19.276 1.00 85.06 223 LEU A N 1
ATOM 1752 C CA . LEU A 1 223 ? -5.685 1.918 -18.766 1.00 85.06 223 LEU A CA 1
ATOM 1753 C C . LEU A 1 223 ? -6.744 2.376 -19.789 1.00 85.06 223 LEU A C 1
ATOM 1755 O O . LEU A 1 223 ? -6.498 2.310 -20.996 1.00 85.06 223 LEU A O 1
ATOM 1759 N N . PRO A 1 224 ? -7.913 2.880 -19.345 1.00 78.50 224 PRO A N 1
ATOM 1760 C CA . PRO A 1 224 ? -8.940 3.387 -20.252 1.00 78.50 224 PRO A CA 1
ATOM 1761 C C . PRO A 1 224 ? -8.447 4.556 -21.118 1.00 78.50 224 PRO A C 1
ATOM 1763 O O . PRO A 1 224 ? -7.876 5.520 -20.607 1.00 78.50 224 PRO A O 1
ATOM 1766 N N . GLY A 1 225 ? -8.731 4.495 -22.423 1.00 70.88 225 GLY A N 1
ATOM 1767 C CA . GLY A 1 225 ? -8.462 5.587 -23.368 1.00 70.88 225 GLY A CA 1
ATOM 1768 C C . GLY A 1 225 ? -6.996 5.754 -23.778 1.00 70.88 225 GLY A C 1
ATOM 1769 O O . GLY A 1 225 ? -6.642 6.800 -24.323 1.00 70.88 225 GLY A O 1
ATOM 1770 N N . ASP A 1 226 ? -6.139 4.766 -23.517 1.00 64.94 226 ASP A N 1
ATOM 1771 C CA . ASP A 1 226 ? -4.713 4.881 -23.805 1.00 64.94 226 ASP A CA 1
ATOM 1772 C C . ASP A 1 226 ? -4.399 4.563 -25.278 1.00 64.94 226 ASP A C 1
ATOM 1774 O O . ASP A 1 226 ? -4.479 3.425 -25.739 1.00 64.94 226 ASP A O 1
ATOM 1778 N N . ALA A 1 227 ? -4.044 5.605 -26.033 1.00 50.66 227 ALA A N 1
ATOM 1779 C CA . ALA A 1 227 ? -3.535 5.505 -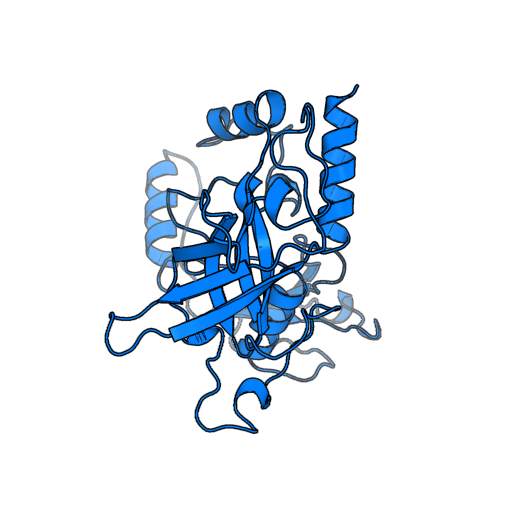27.394 1.00 50.66 227 ALA A CA 1
ATOM 1780 C C . ALA A 1 227 ? -1.999 5.453 -27.364 1.00 50.66 227 ALA A C 1
ATOM 1782 O O . ALA A 1 227 ? -1.343 6.483 -27.465 1.00 50.66 227 ALA A O 1
ATOM 1783 N N . ALA A 1 228 ? -1.437 4.252 -27.210 1.00 51.38 228 ALA A N 1
ATOM 1784 C CA . ALA A 1 228 ? -0.083 3.837 -27.619 1.00 51.38 228 ALA A CA 1
ATOM 1785 C C . ALA A 1 228 ? 1.162 4.668 -27.198 1.00 51.38 228 ALA A C 1
ATOM 1787 O O . ALA A 1 228 ? 2.279 4.287 -27.553 1.00 51.38 228 ALA A O 1
ATOM 1788 N N . SER A 1 229 ? 1.062 5.766 -26.444 1.00 46.91 229 SER A N 1
ATOM 1789 C CA . SER A 1 229 ? 2.233 6.566 -26.067 1.00 46.91 229 SER A CA 1
ATOM 1790 C C . SER A 1 229 ? 2.831 6.084 -24.744 1.00 46.91 229 SER A C 1
ATOM 1792 O O . SER A 1 229 ? 2.435 6.546 -23.677 1.00 46.91 229 SER A O 1
ATOM 1794 N N . GLY A 1 230 ? 3.815 5.183 -24.822 1.00 56.88 230 GLY A N 1
ATOM 1795 C CA . GLY A 1 230 ? 4.548 4.672 -23.654 1.00 56.88 230 GLY A CA 1
ATOM 1796 C C . GLY A 1 230 ? 4.241 3.225 -23.276 1.00 56.88 230 GLY A C 1
ATOM 1797 O O . GLY A 1 230 ? 4.491 2.868 -22.131 1.00 56.88 230 GLY A O 1
ATOM 1798 N N . ALA A 1 231 ? 3.734 2.433 -24.231 1.00 72.38 231 ALA A N 1
ATOM 1799 C CA . ALA A 1 231 ? 3.361 1.031 -24.067 1.00 72.38 231 ALA A CA 1
ATOM 1800 C C . ALA A 1 231 ? 4.359 0.244 -23.204 1.00 72.38 231 ALA A C 1
ATOM 1802 O O . ALA A 1 231 ? 5.575 0.316 -23.417 1.00 72.38 231 ALA A O 1
ATOM 1803 N N . PHE A 1 232 ? 3.811 -0.506 -22.249 1.00 87.00 232 PHE A N 1
ATOM 1804 C CA . PHE A 1 232 ? 4.538 -1.485 -21.458 1.00 87.00 232 PHE A CA 1
ATOM 1805 C C . PHE A 1 232 ? 5.389 -2.375 -22.367 1.00 87.00 232 PHE A C 1
ATOM 1807 O O . PHE A 1 232 ? 4.905 -2.907 -23.368 1.00 87.00 232 PHE A O 1
ATOM 1814 N N . ASN A 1 233 ? 6.659 -2.532 -22.005 1.00 90.00 233 ASN A N 1
ATOM 1815 C CA . ASN A 1 233 ? 7.568 -3.463 -22.650 1.00 90.00 233 ASN A CA 1
ATOM 1816 C C . ASN A 1 233 ? 8.067 -4.444 -21.581 1.00 90.00 233 ASN A C 1
ATOM 1818 O O . ASN A 1 233 ? 8.671 -3.983 -20.613 1.00 90.00 233 ASN A O 1
ATOM 1822 N N . PRO A 1 234 ? 7.844 -5.762 -21.726 1.00 89.69 234 PRO A N 1
ATOM 1823 C CA . PRO A 1 234 ? 8.310 -6.747 -20.748 1.00 89.69 234 PRO A CA 1
ATOM 1824 C C . PRO A 1 234 ? 9.838 -6.772 -20.585 1.00 89.69 234 PRO A C 1
ATOM 1826 O O . PRO A 1 234 ? 10.319 -7.186 -19.534 1.00 89.69 234 PRO A O 1
ATOM 1829 N N . GLU A 1 235 ? 10.583 -6.282 -21.581 1.00 91.19 235 GLU A N 1
ATOM 1830 C CA . GLU A 1 235 ? 12.046 -6.159 -21.547 1.00 91.19 235 GLU A CA 1
ATOM 1831 C C . GLU A 1 235 ? 12.529 -4.871 -20.848 1.00 91.19 235 GLU A C 1
ATOM 1833 O O . GLU A 1 235 ? 13.732 -4.660 -20.693 1.00 91.19 235 GLU A O 1
ATOM 1838 N N . ASP A 1 236 ? 11.626 -3.957 -20.467 1.00 93.06 236 ASP A N 1
ATOM 1839 C CA . ASP A 1 236 ? 12.013 -2.763 -19.712 1.00 93.06 236 ASP A CA 1
ATOM 1840 C C . ASP A 1 236 ? 12.332 -3.142 -18.258 1.00 93.06 236 ASP A C 1
ATOM 1842 O O . ASP A 1 236 ? 11.463 -3.522 -17.472 1.00 93.06 236 ASP A O 1
ATOM 1846 N N . GLU A 1 237 ? 13.592 -2.955 -17.876 1.00 95.88 237 GLU A N 1
ATOM 1847 C CA . GLU A 1 237 ? 14.041 -3.045 -16.490 1.00 95.88 237 GLU A CA 1
ATOM 1848 C C . GLU A 1 237 ? 14.047 -1.661 -15.824 1.00 95.88 237 GLU A C 1
ATOM 1850 O O . GLU A 1 237 ? 14.181 -0.621 -16.481 1.00 95.88 237 GLU A O 1
ATOM 1855 N N . PHE A 1 238 ? 13.924 -1.630 -14.496 1.00 97.19 238 PHE A N 1
ATOM 1856 C CA . PHE A 1 238 ? 13.877 -0.392 -13.718 1.00 97.19 238 PHE A CA 1
ATOM 1857 C C . PHE A 1 238 ? 14.957 -0.369 -12.645 1.00 97.19 238 PHE A C 1
ATOM 1859 O O . PHE A 1 238 ? 15.401 -1.410 -12.169 1.00 97.19 238 PHE A O 1
ATOM 1866 N N . VAL A 1 239 ? 15.380 0.836 -12.272 1.00 96.81 239 VAL A N 1
ATOM 1867 C CA . VAL A 1 239 ? 16.517 1.072 -11.382 1.00 96.81 239 VAL A CA 1
ATOM 1868 C C . VAL A 1 239 ? 16.183 2.105 -10.311 1.00 96.81 239 VAL A C 1
ATOM 1870 O O . VAL A 1 239 ? 15.461 3.076 -10.565 1.00 96.81 239 VAL A O 1
ATOM 1873 N N . LEU A 1 240 ? 16.731 1.883 -9.122 1.00 96.56 240 LEU A N 1
ATOM 1874 C CA . LEU A 1 240 ? 16.762 2.807 -7.997 1.00 96.56 240 LEU A CA 1
ATOM 1875 C C . LEU A 1 240 ? 18.210 3.244 -7.792 1.00 96.56 240 LEU A C 1
ATOM 1877 O O . LEU A 1 240 ? 19.089 2.401 -7.638 1.00 96.56 240 LEU A O 1
ATOM 1881 N N . ASP A 1 241 ? 18.432 4.555 -7.786 1.00 93.88 241 ASP A N 1
ATOM 1882 C CA . ASP A 1 241 ? 19.741 5.174 -7.590 1.00 93.88 241 ASP A CA 1
ATOM 1883 C C . ASP A 1 241 ? 19.667 6.176 -6.435 1.00 93.88 241 ASP A C 1
ATOM 1885 O O . ASP A 1 241 ? 18.817 7.071 -6.457 1.00 93.88 241 ASP A O 1
ATOM 1889 N N . TRP A 1 242 ? 20.563 6.061 -5.456 1.00 94.38 242 TRP A N 1
ATOM 1890 C CA . TRP A 1 242 ? 20.658 6.993 -4.327 1.00 94.38 242 TRP A CA 1
ATOM 1891 C C . TRP A 1 242 ? 22.083 7.054 -3.774 1.00 94.38 242 TRP A C 1
ATOM 1893 O O . TRP A 1 242 ? 22.942 6.258 -4.142 1.00 94.38 242 TRP A O 1
ATOM 1903 N N . GLY A 1 243 ? 22.327 8.001 -2.871 1.00 90.00 243 GLY A N 1
ATOM 1904 C CA . GLY A 1 243 ? 23.665 8.304 -2.365 1.00 90.00 243 GLY A CA 1
ATOM 1905 C C . GLY A 1 243 ? 24.348 9.419 -3.155 1.00 90.00 243 GLY A C 1
ATOM 1906 O O . GLY A 1 243 ? 23.804 9.945 -4.129 1.00 90.00 243 GLY A O 1
ATOM 1907 N N . GLU A 1 244 ? 25.525 9.809 -2.682 1.00 86.19 244 GLU A N 1
ATOM 1908 C CA . GLU A 1 244 ? 26.362 10.851 -3.285 1.00 86.19 244 GLU A CA 1
ATOM 1909 C C . GLU A 1 244 ? 27.193 10.282 -4.446 1.00 86.19 244 GLU A C 1
ATOM 1911 O O . GLU A 1 244 ? 27.299 9.066 -4.592 1.00 86.19 244 GLU A O 1
ATOM 1916 N N . GLU A 1 245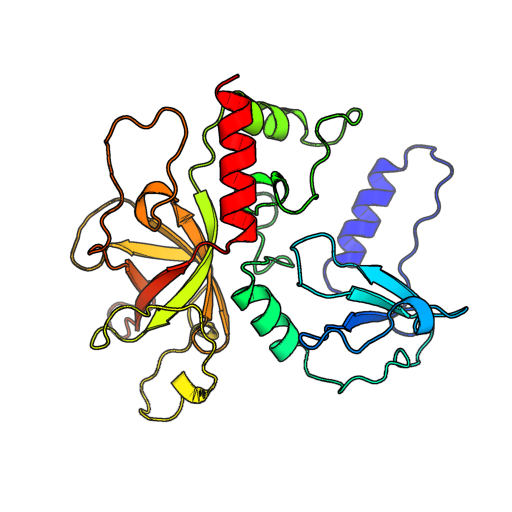 ? 27.782 11.136 -5.291 1.00 77.75 245 GLU A N 1
ATOM 1917 C CA . GLU A 1 245 ? 28.502 10.688 -6.499 1.00 77.75 245 GLU A CA 1
ATOM 1918 C C . GLU A 1 245 ? 29.646 9.706 -6.202 1.00 77.75 245 GLU A C 1
ATOM 1920 O O . GLU A 1 245 ? 29.868 8.787 -6.988 1.00 77.75 245 GLU A O 1
ATOM 1925 N N . GLU A 1 246 ? 30.316 9.851 -5.057 1.00 75.38 246 GLU A N 1
ATOM 1926 C CA . GLU A 1 246 ? 31.423 8.982 -4.638 1.00 75.38 246 GLU A CA 1
ATOM 1927 C C . GLU A 1 246 ? 30.955 7.637 -4.047 1.00 75.38 246 GLU A C 1
ATOM 1929 O O . GLU A 1 246 ? 31.704 6.668 -4.094 1.00 75.38 246 GLU A O 1
ATOM 1934 N N . ASN A 1 247 ? 29.713 7.552 -3.547 1.00 81.31 247 ASN A N 1
ATOM 1935 C CA . ASN A 1 247 ? 29.136 6.378 -2.870 1.00 81.31 247 ASN A CA 1
ATOM 1936 C C . ASN A 1 247 ? 27.701 6.097 -3.359 1.00 81.31 247 ASN A C 1
ATOM 1938 O O . ASN A 1 247 ? 26.754 5.981 -2.572 1.00 81.31 247 ASN A O 1
ATOM 1942 N N . ARG A 1 248 ? 27.516 6.046 -4.681 1.00 85.75 248 ARG A N 1
ATOM 1943 C CA . ARG A 1 248 ? 26.198 5.845 -5.290 1.00 85.75 248 ARG A CA 1
ATOM 1944 C C . ARG A 1 248 ? 25.794 4.377 -5.227 1.00 85.75 248 ARG A C 1
ATOM 1946 O O . ARG A 1 248 ? 26.370 3.536 -5.911 1.00 85.75 248 ARG A O 1
ATOM 1953 N N . ASN A 1 249 ? 24.738 4.099 -4.477 1.00 90.25 249 ASN A N 1
ATOM 1954 C CA . ASN A 1 249 ? 24.082 2.802 -4.474 1.00 90.25 249 ASN A CA 1
ATOM 1955 C C . ASN A 1 249 ? 23.120 2.702 -5.658 1.00 90.25 249 ASN A C 1
ATOM 1957 O O . ASN A 1 249 ? 22.435 3.668 -6.018 1.00 90.25 249 ASN A O 1
ATOM 1961 N N . ARG A 1 250 ? 23.075 1.514 -6.261 1.00 92.12 250 ARG A N 1
ATOM 1962 C CA . ARG A 1 250 ? 22.235 1.205 -7.415 1.00 92.12 250 ARG A CA 1
ATOM 1963 C C . ARG A 1 250 ? 21.717 -0.221 -7.306 1.00 92.12 250 ARG A C 1
ATOM 1965 O O . ARG A 1 250 ? 22.513 -1.150 -7.264 1.00 92.12 250 ARG A O 1
ATOM 1972 N N . VAL A 1 251 ? 20.399 -0.392 -7.360 1.00 94.50 251 VAL A N 1
ATOM 1973 C CA . VAL A 1 251 ? 19.758 -1.714 -7.478 1.00 94.50 251 VAL A CA 1
ATOM 1974 C C . VAL A 1 251 ? 18.672 -1.690 -8.541 1.00 94.50 251 VAL A C 1
ATOM 1976 O O . VAL A 1 251 ? 18.083 -0.639 -8.820 1.00 94.50 251 VAL A O 1
ATOM 1979 N N . LYS A 1 252 ? 18.390 -2.845 -9.142 1.00 96.31 252 LYS A N 1
ATOM 1980 C CA . LYS A 1 252 ? 17.233 -2.988 -10.020 1.00 96.31 252 LYS A CA 1
ATOM 1981 C C . LYS A 1 252 ? 15.978 -3.264 -9.198 1.00 96.31 252 LYS A C 1
ATOM 1983 O O . LYS A 1 252 ? 16.035 -3.763 -8.076 1.00 96.31 252 LYS A O 1
ATOM 1988 N N . VAL A 1 253 ? 14.828 -2.910 -9.760 1.00 97.31 253 VAL A N 1
ATOM 1989 C CA . VAL A 1 253 ? 13.520 -3.094 -9.129 1.00 97.31 253 VAL A CA 1
ATOM 1990 C C . VAL A 1 253 ? 12.498 -3.571 -10.152 1.00 97.31 253 VAL A C 1
ATOM 1992 O O . VAL A 1 253 ? 12.498 -3.131 -11.301 1.00 97.31 253 VAL A O 1
ATOM 1995 N N . LYS A 1 254 ? 11.615 -4.479 -9.740 1.00 97.56 254 LYS A N 1
ATOM 1996 C CA . LYS A 1 254 ? 10.490 -4.950 -10.552 1.00 97.56 254 LYS A CA 1
ATOM 1997 C C . LYS A 1 254 ? 9.204 -4.874 -9.746 1.00 97.56 254 LYS A C 1
ATOM 1999 O O . LYS A 1 254 ? 9.165 -5.362 -8.621 1.00 97.56 254 LYS A O 1
ATOM 2004 N N . ALA A 1 255 ? 8.173 -4.261 -10.324 1.00 98.19 255 ALA A N 1
ATOM 2005 C CA . ALA A 1 255 ? 6.846 -4.193 -9.726 1.00 98.19 255 ALA A CA 1
ATOM 2006 C C . ALA A 1 255 ? 5.997 -5.401 -10.141 1.00 98.19 255 ALA A C 1
ATOM 2008 O O . ALA A 1 255 ? 6.138 -5.925 -11.245 1.00 98.19 255 ALA A O 1
ATOM 2009 N N . PHE A 1 256 ? 5.090 -5.803 -9.259 1.00 98.19 256 PHE A N 1
ATOM 2010 C CA . PHE A 1 256 ? 4.131 -6.879 -9.475 1.00 98.19 256 PHE A CA 1
ATOM 2011 C C . PHE A 1 256 ? 2.715 -6.357 -9.242 1.00 98.19 256 PHE A C 1
ATOM 2013 O O . PHE A 1 256 ? 2.501 -5.440 -8.453 1.00 98.19 256 PHE A O 1
ATOM 2020 N N . VAL A 1 257 ? 1.732 -6.944 -9.923 1.00 97.94 257 VAL A N 1
ATOM 2021 C CA . VAL A 1 257 ? 0.314 -6.610 -9.741 1.00 97.94 257 VAL A CA 1
ATOM 2022 C C . VAL A 1 257 ? -0.374 -7.816 -9.111 1.00 97.94 257 VAL A C 1
ATOM 2024 O O . VAL A 1 257 ? -0.536 -8.819 -9.803 1.00 97.94 257 VAL A O 1
ATOM 2027 N N . PRO A 1 258 ? -0.769 -7.750 -7.826 1.00 97.38 258 PRO A N 1
ATOM 2028 C CA . PRO A 1 258 ? -1.523 -8.825 -7.189 1.00 97.38 258 PRO A CA 1
ATOM 2029 C C . PRO A 1 258 ? -2.844 -9.117 -7.912 1.00 97.38 258 PRO A C 1
ATOM 2031 O O . PRO A 1 258 ? -3.505 -8.195 -8.399 1.00 97.38 258 PRO A O 1
ATOM 2034 N N . ASP A 1 259 ? -3.283 -10.376 -7.905 1.00 96.62 259 ASP A N 1
ATOM 2035 C CA . ASP A 1 259 ? -4.498 -10.816 -8.613 1.00 96.62 259 ASP A CA 1
ATOM 2036 C C . ASP A 1 259 ? -5.764 -10.079 -8.159 1.00 96.62 259 ASP A C 1
ATOM 2038 O O . ASP A 1 259 ? -6.622 -9.727 -8.975 1.00 96.62 259 ASP A O 1
ATOM 2042 N N . TRP A 1 260 ? -5.872 -9.791 -6.857 1.00 96.62 260 TRP A N 1
ATOM 2043 C CA . TRP A 1 260 ? -6.995 -9.030 -6.307 1.00 96.62 260 TRP A CA 1
ATOM 2044 C C . TRP A 1 260 ? -7.042 -7.605 -6.868 1.00 96.62 260 TRP A C 1
ATOM 2046 O O . TRP A 1 260 ? -8.126 -7.083 -7.137 1.00 96.62 260 TRP A O 1
ATOM 2056 N N . LEU A 1 261 ? -5.875 -6.988 -7.082 1.00 97.06 261 LEU A N 1
ATOM 2057 C CA . LEU A 1 261 ? -5.778 -5.646 -7.634 1.00 97.06 261 LEU A CA 1
ATOM 2058 C C . LEU A 1 261 ? -6.121 -5.680 -9.119 1.00 97.06 261 LEU A C 1
ATOM 2060 O O . LEU A 1 261 ? -6.942 -4.878 -9.550 1.00 97.06 261 LEU A O 1
ATOM 2064 N N . ARG A 1 262 ? -5.577 -6.638 -9.881 1.00 95.88 262 ARG A N 1
ATOM 2065 C CA . ARG A 1 262 ? -5.909 -6.817 -11.305 1.00 95.88 262 ARG A CA 1
ATOM 2066 C C . ARG A 1 262 ? -7.416 -6.972 -11.509 1.00 95.88 262 ARG A C 1
ATOM 2068 O O . ARG A 1 262 ? -8.017 -6.190 -12.236 1.00 95.88 262 ARG A O 1
ATOM 2075 N N . THR A 1 263 ? -8.034 -7.888 -10.765 1.00 95.44 263 THR A N 1
ATOM 2076 C CA . THR A 1 263 ? -9.485 -8.126 -10.810 1.00 95.44 263 THR A CA 1
ATOM 2077 C C . THR A 1 263 ? -10.280 -6.858 -10.484 1.00 95.44 263 THR A C 1
ATOM 2079 O O . THR A 1 263 ? -11.263 -6.539 -11.154 1.00 95.44 263 THR A O 1
ATOM 2082 N N . GLY A 1 264 ? -9.852 -6.107 -9.465 1.00 94.38 264 GLY A N 1
ATOM 2083 C CA . GLY A 1 264 ? -10.486 -4.846 -9.089 1.00 94.38 264 GLY A CA 1
ATOM 2084 C C . GLY A 1 264 ? -10.373 -3.762 -10.164 1.00 94.38 264 GLY A C 1
ATOM 2085 O O . GLY A 1 264 ? -11.351 -3.066 -10.442 1.00 94.38 264 GLY A O 1
ATOM 2086 N N . LEU A 1 265 ? -9.205 -3.638 -10.798 1.00 93.12 265 LEU A N 1
ATOM 2087 C CA . LEU A 1 265 ? -8.973 -2.683 -11.884 1.00 93.12 265 LEU A CA 1
ATOM 2088 C C . LEU A 1 265 ? -9.800 -3.028 -13.124 1.00 93.12 265 LEU A C 1
ATOM 2090 O O . LEU A 1 265 ? -10.420 -2.136 -13.701 1.00 93.12 265 LEU A O 1
ATOM 2094 N N . ASP A 1 266 ? -9.883 -4.305 -13.491 1.00 91.06 266 ASP A N 1
ATOM 2095 C CA . ASP A 1 266 ? -10.688 -4.764 -14.627 1.00 91.06 266 ASP A CA 1
ATOM 2096 C C . ASP A 1 266 ? -12.187 -4.516 -14.398 1.00 91.06 266 ASP A C 1
ATOM 2098 O O . ASP A 1 266 ? -12.908 -4.077 -15.305 1.00 91.06 266 ASP A O 1
ATOM 2102 N N . ALA A 1 267 ? -12.662 -4.724 -13.166 1.00 89.50 267 ALA A N 1
ATOM 2103 C CA . ALA A 1 267 ? -14.037 -4.429 -12.777 1.00 89.50 267 ALA A CA 1
ATOM 2104 C C . ALA A 1 267 ? -14.355 -2.924 -12.851 1.00 89.50 267 ALA A C 1
ATOM 2106 O O . ALA A 1 267 ? -15.413 -2.547 -13.363 1.00 89.50 267 ALA A O 1
ATOM 2107 N N . GLU A 1 268 ? -13.453 -2.052 -12.386 1.00 84.06 268 GLU A N 1
ATOM 2108 C CA . GLU A 1 268 ? -13.626 -0.599 -12.517 1.00 84.06 268 GLU A CA 1
ATOM 2109 C C . GLU A 1 268 ? -13.533 -0.144 -13.983 1.00 84.06 268 GLU A C 1
ATOM 2111 O O . GLU A 1 268 ? -14.354 0.664 -14.416 1.00 84.06 268 GLU A O 1
ATOM 2116 N N . ASN A 1 269 ? -12.617 -0.692 -14.784 1.00 80.25 269 ASN A N 1
ATOM 2117 C CA . ASN A 1 269 ? -12.503 -0.381 -16.214 1.00 80.25 269 ASN A CA 1
ATOM 2118 C C . ASN A 1 269 ? -13.782 -0.751 -16.980 1.00 80.25 269 ASN A C 1
ATOM 2120 O O . ASN A 1 269 ? -14.288 0.043 -17.774 1.00 80.25 269 ASN A O 1
ATOM 2124 N N . SER A 1 270 ? -14.360 -1.917 -16.682 1.00 76.62 270 SER A N 1
ATOM 2125 C CA . SER A 1 270 ? -15.620 -2.379 -17.280 1.00 76.62 270 SER A CA 1
ATOM 2126 C C . SER A 1 270 ? -16.810 -1.472 -16.945 1.00 76.62 270 SER A C 1
ATOM 2128 O O . SER A 1 270 ? -17.753 -1.373 -17.729 1.00 76.62 270 SER A O 1
ATOM 2130 N N . ARG A 1 271 ? -16.786 -0.792 -15.789 1.00 74.62 271 ARG A N 1
ATOM 2131 C CA . ARG A 1 271 ? -17.811 0.196 -15.403 1.00 74.62 271 ARG A CA 1
ATOM 2132 C C . ARG A 1 271 ? -17.702 1.503 -16.187 1.00 74.62 271 ARG A C 1
ATOM 2134 O O . ARG A 1 271 ? -18.716 2.161 -16.349 1.00 74.62 271 ARG A O 1
ATOM 2141 N N . HIS A 1 272 ? -16.510 1.869 -16.661 1.00 65.81 272 HIS A N 1
ATOM 2142 C CA . HIS A 1 272 ? -16.292 3.089 -17.451 1.00 65.81 272 HIS A CA 1
ATOM 2143 C C . HIS A 1 272 ? -16.653 2.928 -18.933 1.00 65.81 272 HIS A C 1
ATOM 2145 O O . HIS A 1 272 ? -16.831 3.927 -19.622 1.00 65.81 272 HIS A O 1
ATOM 2151 N N . GLN A 1 273 ? -16.733 1.690 -19.432 1.00 57.88 273 GLN A N 1
ATOM 2152 C CA . GLN A 1 273 ? -17.114 1.392 -20.819 1.00 57.88 273 GLN A CA 1
ATOM 2153 C C . GLN A 1 273 ? -18.634 1.268 -21.031 1.00 57.88 273 GLN A C 1
ATOM 2155 O O . GLN A 1 273 ? -19.073 1.223 -22.178 1.00 57.88 273 GLN A O 1
ATOM 2160 N N . LYS A 1 274 ? -19.422 1.184 -19.952 1.00 52.19 274 LYS A N 1
ATOM 2161 C CA . LYS A 1 274 ? -20.893 1.140 -19.980 1.00 52.19 274 LYS A CA 1
ATOM 2162 C C . LYS A 1 274 ? -21.479 2.527 -19.762 1.00 52.19 274 LYS A C 1
ATOM 2164 O O . LYS A 1 274 ? -22.508 2.811 -20.411 1.00 52.19 274 LYS A O 1
#

InterPro domains:
  IPR017703 YgfZ/CAF17, C-terminal [TIGR03317] (91-166)
  IPR027266 Aminomethyltransferase superfamily [G3DSA:3.30.1360.120] (1-181)
  IPR045179 YgfZ/GcvT [PTHR22602] (2-262)
  IPR057460 CAF17, C-terminal domain [PF25455] (144-262)

Organism: NCBI:txid44058

Radius of gyration: 20.83 Å; chains: 1; bounding box: 55×45×56 Å

pLDDT: mean 88.87, std 11.46, range [39.88, 98.75]

Secondary structure (DSSP, 8-state):
-TTHHHHHHHHHHH-TT-S----PPPTTT-EEEEE--TT----GGGG-BTTEEEEE-SSSTT--EEEEESSSSPP--SS----HHHHHHHHHHTT---STTTS-TTT--TTTTTTTTTT---SSS---TTHHHHHHHHHH----EEEEEEEEE-TTSPPPSS----GGGGSS-TT---TTSSPTT-EEEETT---S--EEEEEEETTEEEEEEEHHHHS-PPPTT--STT---TT--EEEEES-GGG-EEEEEEE---HHHHHHHHHHHHHH--